Protein AF-A0A0F8XW43-F1 (afdb_monomer_lite)

pLDDT: mean 79.98, std 17.96, range [30.12, 96.31]

Secondary structure (DSSP, 8-state):
---------------------SSHHHHHHHHHHHHHHHHHHHHHHHHHHHHHHHHHHHHHHHHHHHHHHHHHHHHHHHHHHHHHHHHHHHHTT-HHHHHHHHHHHHHHHHTTT-HHHHHHHHHHHHHHHHHHS----HHHHHHHHHHHHHHHHHTT-HHHHHHHHHHHHHHHHHTT-HHHHHHHHHHHHHHHHHHHHHHHHHHTTTT-S----------------S--HHHHHHHHHHHHHHHHHHHHHHHHHHHHHHHHHHHHHHHHHHHHHHHHHHHHHHHHHHHHHHHHHHHHHHHHHHHHHHHHHHHHHHHHHHHHHHHHHHHHHHHHHHHHHHHHHHHHHHHHHHHHHHHHHHHHHHHHHHHHH-

Foldseek 3Di:
DDDDDDDDDDDDDDDDDDDDDDPVVVVVVVVVVVVVVVVVVVVVVVVVVVVVVVVVVVVVVVVVVVVVVVVVVVLVVVLVVLVVVLVVCVVVVVLVVSLVSLVVSLVSCVVVVVVVSNVVSVVVNVVSCVVVVDPPPLVVVLVVLVVVLVVCVVVVVLVVSLVSLVVSLVSCVVVVVVVSNVVSVVVNVVSVVVVVVVVVVVVVVVPPPDDDDDDDDDDDDDDDDDDPPVVVVVVVVVVVVVVVVVVVVVVVVVVVVVVVVVVVVVVVVVVVVVVVVVVVVVVVVVVVVVVVVVVVVVVVVVVVVVVVVVVVVVVVVVVVVVVVVVVVVVVVVVVVVVVVVVVVVVVVVVVVVVVVVVVVVVVVVVVVVD

Structure (mmCIF, N/CA/C/O backbone):
data_AF-A0A0F8XW43-F1
#
_entry.id   AF-A0A0F8XW43-F1
#
loop_
_atom_site.group_PDB
_atom_site.id
_atom_site.type_symbol
_atom_site.label_atom_id
_atom_site.label_alt_id
_atom_site.label_comp_id
_atom_site.label_asym_id
_atom_site.label_entity_id
_atom_site.label_seq_id
_atom_site.pdbx_PDB_ins_code
_atom_site.Cartn_x
_atom_site.Cartn_y
_atom_site.Cartn_z
_atom_site.occupancy
_atom_site.B_iso_or_equiv
_atom_site.auth_seq_id
_atom_site.auth_comp_id
_atom_site.auth_asym_id
_atom_site.auth_atom_id
_atom_site.pdbx_PDB_model_num
ATOM 1 N N . MET A 1 1 ? 20.203 -38.108 -135.135 1.00 39.94 1 MET A N 1
ATOM 2 C CA . MET A 1 1 ? 21.627 -38.332 -134.786 1.00 39.94 1 MET A CA 1
ATOM 3 C C . MET A 1 1 ? 21.724 -38.228 -133.265 1.00 39.94 1 MET A C 1
ATOM 5 O O . MET A 1 1 ? 21.500 -37.150 -132.758 1.00 39.94 1 MET A O 1
ATOM 9 N N . GLY A 1 2 ? 21.843 -39.262 -132.435 1.00 43.19 2 GLY A N 1
ATOM 10 C CA . GLY A 1 2 ? 22.589 -40.510 -132.552 1.00 43.19 2 GLY A CA 1
ATOM 11 C C . GLY A 1 2 ? 23.886 -40.384 -131.744 1.00 43.19 2 GLY A C 1
ATOM 12 O O . GLY A 1 2 ? 24.857 -39.895 -132.310 1.00 43.19 2 GLY A O 1
ATOM 13 N N . LYS A 1 3 ? 23.866 -40.786 -130.455 1.00 40.97 3 LYS A N 1
ATOM 14 C CA . LYS A 1 3 ? 24.976 -41.219 -129.555 1.00 40.97 3 LYS A CA 1
ATOM 15 C C . LYS A 1 3 ? 24.592 -40.926 -128.088 1.00 40.97 3 LYS A C 1
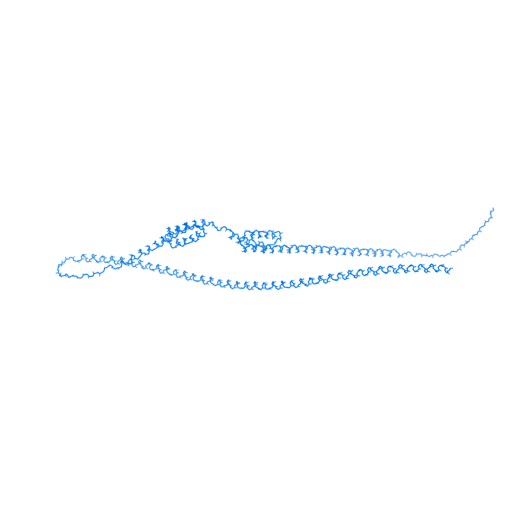ATOM 17 O O . LYS A 1 3 ? 24.081 -39.854 -127.823 1.00 40.97 3 LYS A O 1
ATOM 22 N N . LYS A 1 4 ? 24.855 -41.746 -127.069 1.00 42.00 4 LYS A N 1
ATOM 23 C CA . LYS A 1 4 ? 25.281 -43.148 -126.931 1.00 42.00 4 LYS A CA 1
ATOM 24 C C . LYS A 1 4 ? 25.057 -43.504 -125.450 1.00 42.00 4 LYS A C 1
ATOM 26 O O . LYS A 1 4 ? 25.437 -42.731 -124.576 1.00 42.00 4 LYS A O 1
ATOM 31 N N . GLU A 1 5 ? 24.477 -44.673 -125.195 1.00 45.56 5 GLU A N 1
ATOM 32 C CA . GLU A 1 5 ? 24.388 -45.325 -123.883 1.00 45.56 5 GLU A CA 1
ATOM 33 C C . GLU A 1 5 ? 25.768 -45.515 -123.228 1.00 45.56 5 GLU A C 1
ATOM 35 O O . GLU A 1 5 ? 26.722 -45.899 -123.908 1.00 45.56 5 GLU A O 1
ATOM 40 N N . LYS A 1 6 ? 25.829 -45.432 -121.891 1.00 45.16 6 LYS A N 1
ATOM 41 C CA . LYS A 1 6 ? 26.663 -46.335 -121.079 1.00 45.16 6 LYS A CA 1
ATOM 42 C C . LYS A 1 6 ? 25.926 -46.767 -119.809 1.00 45.16 6 LYS A C 1
ATOM 44 O O . LYS A 1 6 ? 25.834 -46.043 -118.826 1.00 45.16 6 LYS A O 1
ATOM 49 N N . LYS A 1 7 ? 25.444 -48.007 -119.878 1.00 44.25 7 LYS A N 1
ATOM 50 C CA . LYS A 1 7 ? 25.032 -48.882 -118.778 1.00 44.25 7 LYS A CA 1
ATOM 51 C C . LYS A 1 7 ? 26.197 -49.122 -117.805 1.00 44.25 7 LYS A C 1
ATOM 53 O O . LYS A 1 7 ? 27.314 -49.388 -118.247 1.00 44.25 7 LYS A O 1
ATOM 58 N N . LYS A 1 8 ? 25.912 -49.176 -116.500 1.00 48.34 8 LYS A N 1
ATOM 59 C CA . LYS A 1 8 ? 26.731 -49.908 -115.519 1.00 48.34 8 LYS A CA 1
ATOM 60 C C . LYS A 1 8 ? 25.806 -50.744 -114.630 1.00 48.34 8 LYS A C 1
ATOM 62 O O . LYS A 1 8 ? 24.933 -50.214 -113.955 1.00 48.34 8 LYS A O 1
ATOM 67 N N . LYS A 1 9 ? 25.963 -52.066 -114.736 1.00 42.19 9 LYS A N 1
ATOM 68 C CA . LYS A 1 9 ? 25.203 -53.109 -114.039 1.00 42.19 9 LYS A CA 1
ATOM 69 C C . LYS A 1 9 ? 25.757 -53.348 -112.626 1.00 42.19 9 LYS A C 1
ATOM 71 O O . LYS A 1 9 ? 26.969 -53.403 -112.456 1.00 42.19 9 LYS A O 1
ATOM 76 N N . PHE A 1 10 ? 24.814 -53.539 -111.700 1.00 42.97 10 PHE A N 1
ATOM 77 C CA . PHE A 1 10 ? 24.737 -54.491 -110.580 1.00 42.97 10 PHE A CA 1
ATOM 78 C C . PHE A 1 10 ? 25.994 -54.893 -109.791 1.00 42.97 10 PHE A C 1
ATOM 80 O O . PHE A 1 10 ? 26.913 -55.504 -110.329 1.00 42.97 10 PHE A O 1
ATOM 87 N N . LYS A 1 11 ? 25.873 -54.787 -108.459 1.00 42.25 11 LYS A N 1
ATOM 88 C CA . LYS A 1 11 ? 26.211 -55.878 -107.531 1.00 42.25 11 LYS A CA 1
ATOM 89 C C . LYS A 1 11 ? 25.232 -55.892 -106.349 1.00 42.25 11 LYS A C 1
ATOM 91 O O . LYS A 1 11 ? 25.106 -54.918 -105.618 1.00 42.25 11 LYS A O 1
ATOM 96 N N . SER A 1 12 ? 24.521 -57.007 -106.247 1.00 47.03 12 SER A N 1
ATOM 97 C CA . SER A 1 12 ? 23.690 -57.472 -105.137 1.00 47.03 12 SER A CA 1
ATOM 98 C C . SER A 1 12 ? 24.529 -57.844 -103.916 1.00 47.03 12 SER A C 1
ATOM 100 O O . SER A 1 12 ? 25.619 -58.370 -104.121 1.00 47.03 12 SER A O 1
ATOM 102 N N . SER A 1 13 ? 23.966 -57.677 -102.710 1.00 41.41 13 SER A N 1
ATOM 103 C CA . SER A 1 13 ? 23.889 -58.675 -101.615 1.00 41.41 13 SER A CA 1
ATOM 104 C C . SER A 1 13 ? 23.892 -57.999 -100.237 1.00 41.41 13 SER A C 1
ATOM 106 O O . SER A 1 13 ? 24.919 -57.464 -99.825 1.00 41.41 13 SER A O 1
ATOM 108 N N . ASN A 1 14 ? 22.769 -58.045 -99.517 1.00 39.34 14 ASN A N 1
ATOM 109 C CA . ASN A 1 14 ? 22.667 -58.704 -98.206 1.00 39.34 14 ASN A CA 1
ATOM 110 C C . ASN A 1 14 ? 21.376 -58.298 -97.495 1.00 39.34 14 ASN A C 1
ATOM 112 O O . ASN A 1 14 ? 21.227 -57.175 -97.016 1.00 39.34 14 ASN A O 1
ATOM 116 N N . GLU A 1 15 ? 20.480 -59.271 -97.376 1.00 49.00 15 GLU A N 1
ATOM 117 C CA . GLU A 1 15 ? 19.448 -59.304 -96.354 1.00 49.00 15 GLU A CA 1
ATOM 118 C C . GLU A 1 15 ? 20.116 -59.259 -94.971 1.00 49.00 15 GLU A C 1
ATOM 120 O O . GLU A 1 15 ? 20.896 -60.141 -94.608 1.00 49.00 15 GLU A O 1
ATOM 125 N N . ARG A 1 16 ? 19.800 -58.237 -94.174 1.00 39.38 16 ARG A N 1
ATOM 126 C CA . ARG A 1 16 ? 19.915 -58.314 -92.716 1.00 39.38 16 ARG A CA 1
ATOM 127 C C . ARG A 1 16 ? 18.525 -58.162 -92.132 1.00 39.38 16 ARG A C 1
ATOM 129 O O . ARG A 1 16 ? 17.924 -57.094 -92.190 1.00 39.38 16 ARG A O 1
ATOM 136 N N . LYS A 1 17 ? 18.047 -59.273 -91.580 1.00 50.00 17 LYS A N 1
ATOM 137 C CA . LYS A 1 17 ? 16.919 -59.348 -90.660 1.00 50.00 17 LYS A CA 1
ATOM 138 C C . LYS A 1 17 ? 17.168 -58.363 -89.513 1.00 50.00 17 LYS A C 1
ATOM 140 O O . LYS A 1 17 ? 18.167 -58.498 -88.808 1.00 50.00 17 LYS A O 1
ATOM 145 N N . PHE A 1 18 ? 16.288 -57.381 -89.352 1.00 40.44 18 PHE A N 1
ATOM 146 C CA . PHE A 1 18 ? 16.203 -56.589 -88.129 1.00 40.44 18 PHE A CA 1
ATOM 147 C C . PHE A 1 18 ? 15.416 -57.403 -87.097 1.00 40.44 18 PHE A C 1
ATOM 149 O O . PHE A 1 18 ? 14.295 -57.809 -87.403 1.00 40.44 18 PHE A O 1
ATOM 156 N N . PRO A 1 19 ? 15.965 -57.672 -85.903 1.00 46.53 19 PRO A N 1
ATOM 157 C CA . PRO A 1 19 ? 15.141 -58.092 -84.790 1.00 46.53 19 PRO A CA 1
ATOM 158 C C . PRO A 1 19 ? 14.388 -56.860 -84.275 1.00 46.53 19 PRO A C 1
ATOM 160 O O . PRO A 1 19 ? 14.988 -55.916 -83.761 1.00 46.53 19 PRO A O 1
ATOM 163 N N . GLU A 1 20 ? 13.068 -56.872 -84.447 1.00 54.44 20 GLU A N 1
ATOM 164 C CA . GLU A 1 20 ? 12.157 -56.183 -83.537 1.00 54.44 20 GLU A CA 1
ATOM 165 C C . GLU A 1 20 ? 12.411 -56.661 -82.096 1.00 54.44 20 GLU A C 1
ATOM 167 O O . GLU A 1 20 ? 12.821 -57.802 -81.878 1.00 54.44 20 GLU A O 1
ATOM 172 N N . ASN A 1 21 ? 12.095 -55.780 -81.146 1.00 54.84 21 ASN A N 1
ATOM 173 C CA . ASN A 1 21 ? 12.070 -55.919 -79.685 1.00 54.84 21 ASN A CA 1
ATOM 174 C C . ASN A 1 21 ? 13.207 -55.285 -78.871 1.00 54.84 21 ASN A C 1
ATOM 176 O O . ASN A 1 21 ? 14.391 -55.558 -79.046 1.00 54.84 21 ASN A O 1
ATOM 180 N N . ASN A 1 22 ? 12.746 -54.519 -77.870 1.00 51.25 22 ASN A N 1
ATOM 181 C CA . ASN A 1 22 ? 13.420 -53.967 -76.683 1.00 51.25 22 ASN A CA 1
ATOM 182 C C . ASN A 1 22 ? 13.744 -52.461 -76.654 1.00 51.25 22 ASN A C 1
ATOM 184 O O . ASN A 1 22 ? 14.408 -52.018 -75.715 1.00 51.25 22 ASN A O 1
ATOM 188 N N . GLN A 1 23 ? 13.245 -51.640 -77.588 1.00 50.50 23 GLN A N 1
ATOM 189 C CA . GLN A 1 23 ? 13.326 -50.171 -77.445 1.00 50.50 23 GLN A CA 1
ATOM 190 C C . GLN A 1 23 ? 12.109 -49.526 -76.758 1.00 50.50 23 GLN A C 1
ATOM 192 O O . GLN A 1 23 ? 12.302 -48.532 -76.061 1.00 50.50 23 GLN A O 1
ATOM 197 N N . GLU A 1 24 ? 10.898 -50.084 -76.872 1.00 52.03 24 GLU A N 1
ATOM 198 C CA . GLU A 1 24 ? 9.703 -49.544 -76.189 1.00 52.03 24 GLU A CA 1
ATOM 199 C C . GLU A 1 24 ? 9.761 -49.748 -74.670 1.00 52.03 24 GLU A C 1
ATOM 201 O O . GLU A 1 24 ? 9.665 -48.779 -73.924 1.00 52.03 24 GLU A O 1
ATOM 206 N N . SER A 1 25 ? 10.110 -50.953 -74.203 1.00 57.66 25 SER A N 1
ATOM 207 C CA . SER A 1 25 ? 10.234 -51.246 -72.763 1.00 57.66 25 SER A CA 1
ATOM 208 C C . SER A 1 25 ? 11.254 -50.355 -72.035 1.00 57.66 25 SER A C 1
ATOM 210 O O . SER A 1 25 ? 11.032 -49.985 -70.884 1.00 57.66 25 SER A O 1
ATOM 212 N N . ARG A 1 26 ? 12.351 -49.954 -72.696 1.00 55.31 26 ARG A N 1
ATOM 213 C CA . ARG A 1 26 ? 13.338 -49.035 -72.101 1.00 55.31 26 ARG A CA 1
ATOM 214 C C . ARG A 1 26 ? 12.862 -47.586 -72.084 1.00 55.31 26 ARG A C 1
ATOM 216 O O . ARG A 1 26 ? 13.258 -46.846 -71.190 1.00 55.31 26 ARG A O 1
ATOM 223 N N . ARG A 1 27 ? 12.049 -47.164 -73.059 1.00 57.94 27 ARG A N 1
ATOM 224 C CA . ARG A 1 27 ? 11.470 -45.813 -73.064 1.00 57.94 27 ARG A CA 1
ATOM 225 C C . ARG A 1 27 ? 10.469 -45.662 -71.930 1.00 57.94 27 ARG A C 1
ATOM 227 O O . ARG A 1 27 ? 10.592 -44.704 -71.176 1.00 57.94 27 ARG A O 1
ATOM 234 N N . ASP A 1 28 ? 9.582 -46.632 -71.750 1.00 65.19 28 ASP A N 1
ATOM 235 C CA . ASP A 1 28 ? 8.583 -46.596 -70.678 1.00 65.19 28 ASP A CA 1
ATOM 236 C C . ASP A 1 28 ? 9.238 -46.637 -69.290 1.00 65.19 28 ASP A C 1
ATOM 238 O O . ASP A 1 28 ? 8.830 -45.917 -68.381 1.00 65.19 28 ASP A O 1
ATOM 242 N N . GLU A 1 29 ? 10.332 -47.388 -69.136 1.00 67.31 29 GLU A N 1
ATOM 243 C CA . GLU A 1 29 ? 11.101 -47.410 -67.889 1.00 67.31 29 GLU A CA 1
ATOM 244 C C . GLU A 1 29 ? 11.820 -46.075 -67.608 1.00 67.31 29 GLU A C 1
ATOM 246 O O . GLU A 1 29 ? 11.933 -45.658 -66.453 1.00 67.31 29 GLU A O 1
ATOM 251 N N . ILE A 1 30 ? 12.292 -45.376 -68.648 1.00 66.69 30 ILE A N 1
ATOM 252 C CA . ILE A 1 30 ? 12.898 -44.042 -68.520 1.00 66.69 30 ILE A CA 1
ATOM 253 C C . ILE A 1 30 ? 11.830 -42.994 -68.186 1.00 66.69 30 ILE A C 1
ATOM 255 O O . ILE A 1 30 ? 12.052 -42.192 -67.281 1.00 66.69 30 ILE A O 1
ATOM 259 N N . PHE A 1 31 ? 10.667 -43.019 -68.843 1.00 67.44 31 PHE A N 1
ATOM 260 C CA . PHE A 1 31 ? 9.562 -42.102 -68.541 1.00 67.44 31 PHE A CA 1
ATOM 261 C C . PHE A 1 31 ? 9.024 -42.307 -67.122 1.00 67.44 31 PHE A C 1
ATOM 263 O O . PHE A 1 31 ? 8.864 -41.333 -66.392 1.00 67.44 31 PHE A O 1
ATOM 270 N N . PHE A 1 32 ? 8.868 -43.555 -66.678 1.00 70.00 32 PHE A N 1
ATOM 271 C CA . PHE A 1 32 ? 8.446 -43.864 -65.311 1.00 70.00 32 PHE A CA 1
ATOM 272 C C . PHE A 1 32 ? 9.477 -43.422 -64.256 1.00 70.00 32 PHE A C 1
ATOM 274 O O . PHE A 1 32 ? 9.117 -42.973 -63.167 1.00 70.00 32 PHE A O 1
ATOM 281 N N . LYS A 1 33 ? 10.780 -43.511 -64.564 1.00 71.50 33 LYS A N 1
ATOM 282 C CA . LYS A 1 33 ? 11.846 -42.991 -63.688 1.00 71.50 33 LYS A CA 1
ATOM 283 C C . LYS A 1 33 ? 11.868 -41.460 -63.652 1.00 71.50 33 LYS A C 1
ATOM 285 O O . LYS A 1 33 ? 12.065 -40.903 -62.576 1.00 71.50 33 LYS A O 1
ATOM 290 N N . LEU A 1 34 ? 11.636 -40.788 -64.779 1.00 65.00 34 LEU A N 1
ATOM 291 C CA . LEU A 1 34 ? 11.552 -39.324 -64.846 1.00 65.00 34 LEU A CA 1
ATOM 292 C C . LEU A 1 34 ? 10.323 -38.786 -64.106 1.00 65.00 34 LEU A C 1
ATOM 294 O O . LEU A 1 34 ? 10.446 -37.835 -63.342 1.00 65.00 34 LEU A O 1
ATOM 298 N N . GLU A 1 35 ? 9.170 -39.439 -64.244 1.00 67.94 35 GLU A N 1
ATOM 299 C CA . GLU A 1 35 ? 7.952 -39.075 -63.513 1.00 67.94 35 GLU A CA 1
ATOM 300 C C . GLU A 1 35 ? 8.142 -39.228 -61.997 1.00 67.94 35 GLU A C 1
ATOM 302 O O . GLU A 1 35 ? 7.762 -38.347 -61.227 1.00 67.94 35 GLU A O 1
ATOM 307 N N . LYS A 1 36 ? 8.840 -40.284 -61.553 1.00 68.50 36 LYS A N 1
ATOM 308 C CA . LYS A 1 36 ? 9.230 -40.429 -60.144 1.00 68.50 36 LYS A CA 1
ATOM 309 C C . LYS A 1 36 ? 10.146 -39.304 -59.665 1.00 68.50 36 LYS A C 1
ATOM 311 O O . LYS A 1 36 ? 9.914 -38.778 -58.581 1.00 68.50 36 LYS A O 1
ATOM 316 N N . ILE A 1 37 ? 11.138 -38.899 -60.456 1.00 65.00 37 ILE A N 1
ATOM 317 C CA . ILE A 1 37 ? 12.033 -37.784 -60.102 1.00 65.00 37 ILE A CA 1
ATOM 318 C C . ILE A 1 37 ? 11.248 -36.468 -59.987 1.00 65.00 37 ILE A C 1
ATOM 320 O O . ILE A 1 37 ? 11.431 -35.736 -59.017 1.00 65.00 37 ILE A O 1
ATOM 324 N N . ASP A 1 38 ? 10.313 -36.209 -60.902 1.00 67.25 38 ASP A N 1
ATOM 325 C CA . ASP A 1 38 ? 9.443 -35.029 -60.850 1.00 67.25 38 ASP A CA 1
ATOM 326 C C . ASP A 1 38 ? 8.509 -35.043 -59.635 1.00 67.25 38 ASP A C 1
ATOM 328 O O . ASP A 1 38 ? 8.282 -34.002 -59.016 1.00 67.25 38 ASP A O 1
ATOM 332 N N . THR A 1 39 ? 7.964 -36.207 -59.267 1.00 68.38 39 THR A N 1
ATOM 333 C CA . THR A 1 39 ? 7.132 -36.323 -58.058 1.00 68.38 39 THR A CA 1
ATOM 334 C C . THR A 1 39 ? 7.943 -36.090 -56.787 1.00 68.38 39 THR A C 1
ATOM 336 O O . THR A 1 39 ? 7.509 -35.309 -55.949 1.00 68.38 39 THR A O 1
ATOM 339 N N . VAL A 1 40 ? 9.149 -36.659 -56.680 1.00 67.50 40 VAL A N 1
ATOM 340 C CA . VAL A 1 40 ? 10.049 -36.450 -55.532 1.00 67.50 40 VAL A CA 1
ATOM 341 C C . VAL A 1 40 ? 10.476 -34.984 -55.436 1.00 67.50 40 VAL A C 1
ATOM 343 O O . VAL A 1 40 ? 10.385 -34.393 -54.366 1.00 67.50 40 VAL A O 1
ATOM 346 N N . SER A 1 41 ? 10.835 -34.350 -56.556 1.00 72.00 41 SER A N 1
ATOM 347 C CA . SER A 1 41 ? 11.201 -32.929 -56.591 1.00 72.00 41 SER A CA 1
ATOM 348 C C . SER A 1 41 ? 10.037 -32.008 -56.197 1.00 72.00 41 SER A C 1
ATOM 350 O O . SER A 1 41 ? 10.227 -31.022 -55.478 1.00 72.00 41 SER A O 1
ATOM 352 N N . LYS A 1 42 ? 8.803 -32.341 -56.602 1.00 72.19 42 LYS A N 1
ATOM 353 C CA . LYS A 1 42 ? 7.592 -31.619 -56.177 1.00 72.19 42 LYS A CA 1
ATOM 354 C C . LYS A 1 42 ? 7.283 -31.831 -54.694 1.00 72.19 42 LYS A C 1
ATOM 356 O O . LYS A 1 42 ? 6.875 -30.878 -54.035 1.00 72.19 42 LYS A O 1
ATOM 361 N N . GLU A 1 43 ? 7.484 -33.033 -54.163 1.00 69.31 43 GLU A N 1
ATOM 362 C CA . GLU A 1 43 ? 7.305 -33.349 -52.738 1.00 69.31 43 GLU A CA 1
ATOM 363 C C . GLU A 1 43 ? 8.330 -32.591 -51.870 1.00 69.31 43 GLU A C 1
ATOM 365 O O . GLU A 1 43 ? 7.979 -31.951 -50.877 1.00 69.31 43 GLU A O 1
ATOM 370 N N . GLU A 1 44 ? 9.598 -32.568 -52.286 1.00 70.31 44 GLU A N 1
ATOM 371 C CA . GLU A 1 44 ? 10.673 -31.812 -51.628 1.00 70.31 44 GLU A CA 1
ATOM 372 C C . GLU A 1 44 ? 10.434 -30.295 -51.696 1.00 70.31 44 GLU A C 1
ATOM 374 O O . GLU A 1 44 ? 10.620 -29.578 -50.709 1.00 70.31 44 GLU A O 1
ATOM 379 N N . SER A 1 45 ? 9.925 -29.793 -52.823 1.00 68.88 45 SER A N 1
ATOM 380 C CA . SER A 1 45 ? 9.531 -28.384 -52.965 1.00 68.88 45 SER A CA 1
ATOM 381 C C . SER A 1 45 ? 8.349 -28.023 -52.055 1.00 68.88 45 SER A C 1
ATOM 383 O O . SER A 1 45 ? 8.350 -26.973 -51.416 1.00 68.88 45 SER A O 1
ATOM 385 N N . ARG A 1 46 ? 7.353 -28.908 -51.923 1.00 71.62 46 ARG A N 1
ATOM 386 C CA . ARG A 1 46 ? 6.206 -28.696 -51.020 1.00 71.62 46 ARG A CA 1
ATOM 387 C C . ARG A 1 46 ? 6.617 -28.718 -49.554 1.00 71.62 46 ARG A C 1
ATOM 389 O O . ARG A 1 46 ? 6.180 -27.868 -48.785 1.00 71.62 46 ARG A O 1
ATOM 396 N N . THR A 1 47 ? 7.477 -29.653 -49.162 1.00 72.00 47 THR A N 1
ATOM 397 C CA . THR A 1 47 ? 7.938 -29.766 -47.769 1.00 72.00 47 THR A CA 1
ATOM 398 C C . THR A 1 47 ? 8.846 -28.605 -47.363 1.00 72.00 47 THR A C 1
ATOM 400 O O . THR A 1 47 ? 8.772 -28.138 -46.224 1.00 72.00 47 THR A O 1
ATOM 403 N N . THR A 1 48 ? 9.676 -28.092 -48.275 1.00 71.00 48 THR A N 1
ATOM 404 C CA . THR A 1 48 ? 10.476 -26.879 -48.040 1.00 71.00 48 THR A CA 1
ATOM 405 C C . THR A 1 48 ? 9.606 -25.625 -47.968 1.00 71.00 48 THR A C 1
ATOM 407 O O . THR A 1 48 ? 9.784 -24.825 -47.048 1.00 71.00 48 THR A O 1
ATOM 410 N N . GLU A 1 49 ? 8.608 -25.481 -48.846 1.00 75.25 49 GLU A N 1
ATOM 411 C CA . GLU A 1 49 ? 7.633 -24.387 -48.776 1.00 75.25 49 GLU A CA 1
ATOM 412 C C . GLU A 1 49 ? 6.827 -24.423 -47.467 1.00 75.25 49 GLU A C 1
ATOM 414 O O . GLU A 1 49 ? 6.634 -23.390 -46.824 1.00 75.25 49 GLU A O 1
ATOM 419 N N . GLU A 1 50 ? 6.401 -25.603 -47.015 1.00 74.44 50 GLU A N 1
ATOM 420 C CA . GLU A 1 50 ? 5.650 -25.751 -45.768 1.00 74.44 50 GLU A CA 1
ATOM 421 C C . GLU A 1 50 ? 6.511 -25.438 -44.533 1.00 74.44 50 GLU A C 1
ATOM 423 O O . GLU A 1 50 ? 6.050 -24.744 -43.623 1.00 74.44 50 GLU A O 1
ATOM 428 N N . LYS A 1 51 ? 7.785 -25.856 -44.519 1.00 75.75 51 LYS A N 1
ATOM 429 C CA . LYS A 1 51 ? 8.752 -25.476 -43.471 1.00 75.75 51 LYS A CA 1
ATOM 430 C C . LYS A 1 51 ? 8.983 -23.964 -43.427 1.00 75.75 51 LYS A C 1
ATOM 432 O O . LYS A 1 51 ? 8.988 -23.387 -42.341 1.00 75.75 51 LYS A O 1
ATOM 437 N N . LEU A 1 52 ? 9.111 -23.309 -44.584 1.00 77.44 52 LEU A N 1
ATOM 438 C CA . LEU A 1 52 ? 9.241 -21.851 -44.665 1.00 77.44 52 LEU A CA 1
ATOM 439 C C . LEU A 1 52 ? 7.968 -21.138 -44.193 1.00 77.44 52 LEU A C 1
ATOM 441 O O . LEU A 1 52 ? 8.059 -20.168 -43.443 1.00 77.44 52 LEU A O 1
ATOM 445 N N . ARG A 1 53 ? 6.777 -21.632 -44.563 1.00 75.62 53 ARG A N 1
ATOM 446 C CA . ARG A 1 53 ? 5.497 -21.090 -44.075 1.00 75.62 53 ARG A CA 1
ATOM 447 C C . ARG A 1 53 ? 5.367 -21.221 -42.558 1.00 75.62 53 ARG A C 1
ATOM 449 O O . ARG A 1 53 ? 4.953 -20.255 -41.922 1.00 75.62 53 ARG A O 1
ATOM 456 N N . ARG A 1 54 ? 5.753 -22.361 -41.972 1.00 71.62 54 ARG A N 1
ATOM 457 C CA . ARG A 1 54 ? 5.758 -22.552 -40.509 1.00 71.62 54 ARG A CA 1
ATOM 458 C C . ARG A 1 54 ? 6.730 -21.597 -39.817 1.00 71.62 54 ARG A C 1
ATOM 460 O O . ARG A 1 54 ? 6.299 -20.874 -38.926 1.00 71.62 54 ARG A O 1
ATOM 467 N N . GLY A 1 55 ? 7.969 -21.480 -40.301 1.00 73.75 55 GLY A N 1
ATOM 468 C CA . GLY A 1 55 ? 8.938 -20.521 -39.753 1.00 73.75 55 GLY A CA 1
ATOM 469 C C . GLY A 1 55 ? 8.486 -19.056 -39.871 1.00 73.75 55 GLY A C 1
ATOM 470 O O . GLY A 1 55 ? 8.727 -18.248 -38.974 1.00 73.75 55 GLY A O 1
ATOM 471 N N . LEU A 1 56 ? 7.767 -18.696 -40.941 1.00 70.50 56 LEU A N 1
ATOM 472 C CA . LEU A 1 56 ? 7.211 -17.349 -41.117 1.00 70.50 56 LEU A CA 1
ATOM 473 C C . LEU A 1 56 ? 6.030 -17.065 -40.168 1.00 70.50 56 LEU A C 1
ATOM 475 O O . LEU A 1 56 ? 5.822 -15.926 -39.751 1.00 70.50 56 LEU A O 1
ATOM 479 N N . ILE A 1 57 ? 5.234 -18.087 -39.842 1.00 69.25 57 ILE A N 1
ATOM 480 C CA . ILE A 1 57 ? 4.158 -17.984 -38.850 1.00 69.25 57 ILE A CA 1
ATOM 481 C C . ILE A 1 57 ? 4.764 -17.849 -37.450 1.00 69.25 57 ILE A C 1
ATOM 483 O O . ILE A 1 57 ? 4.401 -16.907 -36.750 1.00 69.25 57 ILE A O 1
ATOM 487 N N . GLU A 1 58 ? 5.726 -18.708 -37.098 1.00 66.75 58 GLU A N 1
ATOM 488 C CA . GLU A 1 58 ? 6.425 -18.706 -35.804 1.00 66.75 58 GLU A CA 1
ATOM 489 C C . GLU A 1 58 ? 7.142 -17.376 -35.533 1.00 66.75 58 GLU A C 1
ATOM 491 O O . GLU A 1 58 ? 6.978 -16.779 -34.468 1.00 66.75 58 GLU A O 1
ATOM 496 N N . SER A 1 59 ? 7.866 -16.844 -36.520 1.00 61.62 59 SER A N 1
ATOM 497 C CA . SER A 1 59 ? 8.519 -15.530 -36.413 1.00 61.62 59 SER A CA 1
ATOM 498 C C . SER A 1 59 ? 7.519 -14.380 -36.243 1.00 61.62 59 SER A C 1
ATOM 500 O O . SER A 1 59 ? 7.738 -13.502 -35.409 1.00 61.62 59 SER A O 1
ATOM 502 N N . LYS A 1 60 ? 6.380 -14.400 -36.951 1.00 63.53 60 LYS A N 1
ATOM 503 C CA . LYS A 1 60 ? 5.307 -13.406 -36.760 1.00 63.53 60 LYS A CA 1
ATOM 504 C C . LYS A 1 60 ? 4.629 -13.510 -35.394 1.00 63.53 60 LYS A C 1
ATOM 506 O O . LYS A 1 60 ? 4.205 -12.481 -34.867 1.00 63.53 60 LYS A O 1
ATOM 511 N N . THR A 1 61 ? 4.481 -14.706 -34.827 1.00 60.31 61 THR A N 1
ATOM 512 C CA . THR A 1 61 ? 3.963 -14.877 -33.458 1.00 60.31 61 THR A CA 1
ATOM 513 C C . THR A 1 61 ? 4.952 -14.356 -32.423 1.00 60.31 61 THR A C 1
ATOM 515 O O . THR A 1 61 ? 4.553 -13.546 -31.592 1.00 60.31 61 THR A O 1
ATOM 518 N N . ILE A 1 62 ? 6.244 -14.669 -32.560 1.00 65.69 62 ILE A N 1
ATOM 519 C CA . ILE A 1 62 ? 7.300 -14.170 -31.664 1.00 65.69 62 ILE A CA 1
ATOM 520 C C . ILE A 1 62 ? 7.396 -12.636 -31.720 1.00 65.69 62 ILE A C 1
ATOM 522 O O . ILE A 1 62 ? 7.539 -11.976 -30.693 1.00 65.69 62 ILE A O 1
ATOM 526 N N . GLU A 1 63 ? 7.278 -12.023 -32.903 1.00 57.94 63 GLU A N 1
ATOM 527 C CA . GLU A 1 63 ? 7.244 -10.557 -33.021 1.00 57.94 63 GLU A CA 1
ATOM 528 C C . GLU A 1 63 ? 6.012 -9.922 -32.360 1.00 57.94 63 GLU A C 1
ATOM 530 O O . GLU A 1 63 ? 6.097 -8.807 -31.837 1.00 57.94 63 GLU A O 1
ATOM 535 N N . ARG A 1 64 ? 4.856 -10.597 -32.392 1.00 56.47 64 ARG A N 1
ATOM 536 C CA . ARG A 1 64 ? 3.637 -10.121 -31.722 1.00 56.47 64 ARG A CA 1
ATOM 537 C C . ARG A 1 64 ? 3.761 -10.230 -30.207 1.00 56.47 64 ARG A C 1
ATOM 539 O O . ARG A 1 64 ? 3.413 -9.263 -29.536 1.00 56.47 64 ARG A O 1
ATOM 546 N N . GLU A 1 65 ? 4.310 -11.332 -29.707 1.00 57.03 65 GLU A N 1
ATOM 547 C CA . GLU A 1 65 ? 4.570 -11.559 -28.280 1.00 57.03 65 GLU A CA 1
ATOM 548 C C . GLU A 1 65 ? 5.549 -10.521 -27.719 1.00 57.03 65 GLU A C 1
ATOM 550 O O . GLU A 1 65 ? 5.229 -9.829 -26.751 1.00 57.03 65 GLU A O 1
ATOM 555 N N . LYS A 1 66 ? 6.665 -10.273 -28.415 1.00 62.75 66 LYS A N 1
ATOM 556 C CA . LYS A 1 66 ? 7.618 -9.215 -28.040 1.00 62.75 66 LYS A CA 1
ATOM 557 C C . LYS A 1 66 ? 6.982 -7.823 -28.043 1.00 62.75 66 LYS A C 1
ATOM 559 O O . LYS A 1 66 ? 7.253 -7.009 -27.164 1.00 62.75 66 LYS A O 1
ATOM 564 N N . LYS A 1 67 ? 6.101 -7.521 -29.006 1.00 61.53 67 LYS A N 1
ATOM 565 C CA . LYS A 1 67 ? 5.368 -6.239 -29.034 1.00 61.53 67 LYS A CA 1
ATOM 566 C C . LYS A 1 67 ? 4.352 -6.107 -27.898 1.00 61.53 67 LYS A C 1
ATOM 568 O O . LYS A 1 67 ? 4.121 -4.985 -27.449 1.00 61.53 67 LYS A O 1
ATOM 573 N N . SER A 1 68 ? 3.729 -7.196 -27.447 1.00 64.75 68 SER A N 1
ATOM 574 C CA . SER A 1 68 ? 2.861 -7.168 -26.263 1.00 64.75 68 SER A CA 1
ATOM 575 C C . SER A 1 68 ? 3.654 -7.011 -24.968 1.00 64.75 68 SER A C 1
ATOM 577 O O . SER A 1 68 ? 3.243 -6.224 -24.122 1.00 64.75 68 SER A O 1
ATOM 579 N N . GLU A 1 69 ? 4.814 -7.657 -24.840 1.00 66.94 69 GLU A N 1
ATOM 580 C CA . GLU A 1 69 ? 5.685 -7.526 -23.663 1.00 66.94 69 GLU A CA 1
ATOM 581 C C . GLU A 1 69 ? 6.186 -6.089 -23.473 1.00 66.94 69 GLU A C 1
ATOM 583 O O . GLU A 1 69 ? 6.090 -5.539 -22.376 1.00 66.94 69 GLU A O 1
ATOM 588 N N . VAL A 1 70 ? 6.629 -5.434 -24.555 1.00 66.31 70 VAL A N 1
ATOM 589 C CA . VAL A 1 70 ? 7.070 -4.027 -24.512 1.00 66.31 70 VAL A CA 1
ATOM 590 C C . VAL A 1 70 ? 5.938 -3.102 -24.053 1.00 66.31 70 VAL A C 1
ATOM 592 O O . VAL A 1 70 ? 6.153 -2.228 -23.214 1.00 66.31 70 VAL A O 1
ATOM 595 N N . LYS A 1 71 ? 4.708 -3.323 -24.536 1.00 79.94 71 LYS A N 1
ATOM 596 C CA . LYS A 1 71 ? 3.541 -2.534 -24.112 1.00 79.94 71 LYS A CA 1
ATOM 597 C C . LYS A 1 71 ? 3.205 -2.747 -22.638 1.00 79.94 71 LYS A C 1
ATOM 599 O O . LYS A 1 71 ? 2.899 -1.778 -21.948 1.00 79.94 71 LYS A O 1
ATOM 604 N N . ILE A 1 72 ? 3.278 -3.985 -22.149 1.00 80.75 72 ILE A N 1
ATOM 605 C CA . ILE A 1 72 ? 3.017 -4.303 -20.738 1.00 80.75 72 ILE A CA 1
ATOM 606 C C . ILE A 1 72 ? 4.040 -3.602 -19.837 1.00 80.75 72 ILE A C 1
ATOM 608 O O . ILE A 1 72 ? 3.654 -2.980 -18.847 1.00 80.75 72 ILE A O 1
ATOM 612 N N . PHE A 1 73 ? 5.321 -3.623 -20.211 1.00 81.94 73 PHE A N 1
ATOM 613 C CA . PHE A 1 73 ? 6.379 -2.958 -19.451 1.00 81.94 73 PHE A CA 1
ATOM 614 C C . PHE A 1 73 ? 6.191 -1.432 -19.382 1.00 81.94 73 PHE A C 1
ATOM 616 O O . PHE A 1 73 ? 6.326 -0.829 -18.315 1.00 81.94 73 PHE A O 1
ATOM 623 N N . GLU A 1 74 ? 5.810 -0.791 -20.491 1.00 86.50 74 GLU A N 1
ATOM 624 C CA . GLU A 1 74 ? 5.494 0.644 -20.512 1.00 86.50 74 GLU A CA 1
ATOM 625 C C . GLU A 1 74 ? 4.296 0.993 -19.613 1.00 86.50 74 GLU A C 1
ATOM 627 O O . GLU A 1 74 ? 4.317 2.001 -18.898 1.00 86.50 74 GLU A O 1
ATOM 632 N N . ILE A 1 75 ? 3.261 0.147 -19.609 1.00 88.44 75 ILE A N 1
ATOM 633 C CA . ILE A 1 75 ? 2.083 0.310 -18.748 1.00 88.44 75 ILE A CA 1
ATOM 634 C C . ILE A 1 75 ? 2.469 0.176 -17.272 1.00 88.44 75 ILE A C 1
ATOM 636 O O . ILE A 1 75 ? 2.063 1.013 -16.464 1.00 88.44 75 ILE A O 1
ATOM 640 N N . GLN A 1 76 ? 3.289 -0.817 -16.923 1.00 88.56 76 GLN A N 1
ATOM 641 C CA . GLN A 1 76 ? 3.781 -1.012 -15.558 1.00 88.56 76 GLN A CA 1
ATOM 642 C C . GLN A 1 76 ? 4.594 0.192 -15.075 1.00 88.56 76 GLN A C 1
ATOM 644 O O . GLN A 1 76 ? 4.309 0.726 -14.004 1.00 88.56 76 GLN A O 1
ATOM 649 N N . GLN A 1 77 ? 5.525 0.707 -15.888 1.00 89.62 77 GLN A N 1
ATOM 650 C CA . GLN A 1 77 ? 6.267 1.924 -15.538 1.00 89.62 77 GLN A CA 1
ATOM 651 C C . GLN A 1 77 ? 5.353 3.132 -15.332 1.00 89.62 77 GLN A C 1
ATOM 653 O O . GLN A 1 77 ? 5.591 3.956 -14.446 1.00 89.62 77 GLN A O 1
ATOM 658 N N . LYS A 1 78 ? 4.315 3.272 -16.162 1.00 93.25 78 LYS A N 1
ATOM 659 C CA . LYS A 1 78 ? 3.356 4.370 -16.036 1.00 93.25 78 LYS A CA 1
ATOM 660 C C . LYS A 1 78 ? 2.572 4.276 -14.730 1.00 93.25 78 LYS A C 1
ATOM 662 O O . LYS A 1 78 ? 2.410 5.295 -14.062 1.00 93.25 78 LYS A O 1
ATOM 667 N N . ILE A 1 79 ? 2.112 3.080 -14.364 1.00 91.81 79 ILE A N 1
ATOM 668 C CA . ILE A 1 79 ? 1.427 2.853 -13.088 1.00 91.81 79 ILE A CA 1
ATOM 669 C C . ILE A 1 79 ? 2.361 3.170 -11.918 1.00 91.81 79 ILE A C 1
ATOM 671 O O . ILE A 1 79 ? 1.951 3.877 -11.004 1.00 91.81 79 ILE A O 1
ATOM 675 N N . GLU A 1 80 ? 3.621 2.745 -11.977 1.00 92.94 80 GLU A N 1
ATOM 676 C CA . GLU A 1 80 ? 4.591 2.986 -10.906 1.00 92.94 80 GLU A CA 1
ATOM 677 C C . GLU A 1 80 ? 4.860 4.483 -10.682 1.00 92.94 80 GLU A C 1
ATOM 679 O O . GLU A 1 80 ? 4.852 4.979 -9.555 1.00 92.94 80 GLU A O 1
ATOM 684 N N . ARG A 1 81 ? 5.007 5.259 -11.764 1.00 93.31 81 ARG A N 1
ATOM 685 C CA . ARG A 1 81 ? 5.135 6.724 -11.667 1.00 93.31 81 ARG A CA 1
ATOM 686 C C . ARG A 1 81 ? 3.910 7.360 -11.017 1.00 93.31 81 ARG A C 1
ATOM 688 O O . ARG A 1 81 ? 4.057 8.251 -10.185 1.00 93.31 81 ARG A O 1
ATOM 695 N N . LEU A 1 82 ? 2.712 6.902 -11.380 1.00 95.00 82 LEU A N 1
ATOM 696 C CA . LEU A 1 82 ? 1.474 7.389 -10.776 1.00 95.00 82 LEU A CA 1
ATOM 697 C C . LEU A 1 82 ? 1.369 6.988 -9.299 1.00 95.00 82 LEU A C 1
ATOM 699 O O . LEU A 1 82 ? 0.928 7.811 -8.504 1.00 95.00 82 LEU A O 1
ATOM 703 N N . LYS A 1 83 ? 1.821 5.787 -8.907 1.00 95.00 83 LYS A N 1
ATOM 704 C CA . LYS A 1 83 ? 1.885 5.364 -7.497 1.00 95.00 83 LYS A CA 1
ATOM 705 C C . LYS A 1 83 ? 2.775 6.300 -6.672 1.00 95.00 83 LYS A C 1
ATOM 707 O O . LYS A 1 83 ? 2.352 6.734 -5.604 1.00 95.00 83 LYS A O 1
ATOM 712 N N . ASN A 1 84 ? 3.936 6.687 -7.199 1.00 93.62 84 ASN A N 1
ATOM 713 C CA . ASN A 1 84 ? 4.834 7.633 -6.528 1.00 93.62 84 ASN A CA 1
ATOM 714 C C . ASN A 1 84 ? 4.221 9.036 -6.393 1.00 93.62 84 ASN A C 1
ATOM 716 O O . ASN A 1 84 ? 4.281 9.631 -5.322 1.00 93.62 84 ASN A O 1
ATOM 720 N N . ILE A 1 85 ? 3.575 9.550 -7.449 1.00 94.19 85 ILE A N 1
ATOM 721 C CA . ILE A 1 85 ? 2.877 10.849 -7.398 1.00 94.19 85 ILE A CA 1
ATOM 722 C C . ILE A 1 85 ? 1.725 10.804 -6.387 1.00 94.19 85 ILE A C 1
ATOM 724 O O . ILE A 1 85 ? 1.571 11.716 -5.580 1.00 94.19 85 ILE A O 1
ATOM 728 N N . LYS A 1 86 ? 0.927 9.730 -6.411 1.00 96.31 86 LYS A N 1
ATOM 729 C CA . LYS A 1 86 ? -0.172 9.495 -5.469 1.00 96.31 86 LYS A CA 1
ATOM 730 C C . LYS A 1 86 ? 0.315 9.538 -4.024 1.00 96.31 86 LYS A C 1
ATOM 732 O O . LYS A 1 86 ? -0.354 10.149 -3.193 1.00 96.31 86 LYS A O 1
ATOM 737 N N . LEU A 1 87 ? 1.439 8.874 -3.740 1.00 92.94 87 LEU A N 1
ATOM 738 C CA . LEU A 1 87 ? 2.026 8.810 -2.406 1.00 92.94 87 LEU A CA 1
ATOM 739 C C . LEU A 1 87 ? 2.518 10.186 -1.949 1.00 92.94 87 LEU A C 1
ATOM 741 O O . LEU A 1 87 ? 2.134 10.609 -0.866 1.00 92.94 87 LEU A O 1
ATOM 745 N N . GLY A 1 88 ? 3.244 10.920 -2.799 1.00 90.50 88 GLY A N 1
ATOM 746 C CA . GLY A 1 88 ? 3.677 12.286 -2.480 1.00 90.50 88 GLY A CA 1
ATOM 747 C C . GLY A 1 88 ? 2.499 13.212 -2.162 1.00 90.50 88 GLY A C 1
ATOM 748 O O . GLY A 1 88 ? 2.467 13.834 -1.110 1.00 90.50 88 GLY A O 1
ATOM 749 N N . LEU A 1 89 ? 1.453 13.203 -2.999 1.00 91.75 89 LEU A N 1
ATOM 750 C CA . LEU A 1 89 ? 0.234 13.987 -2.745 1.00 91.75 89 LEU A CA 1
ATOM 751 C C . LEU A 1 89 ? -0.479 13.584 -1.447 1.00 91.75 89 LEU A C 1
ATOM 753 O O . LEU A 1 89 ? -1.097 14.418 -0.791 1.00 91.75 89 LEU A O 1
ATOM 757 N N . TYR A 1 90 ? -0.426 12.302 -1.086 1.00 91.00 90 TYR A N 1
ATOM 758 C CA . TYR A 1 90 ? -1.015 11.809 0.154 1.00 91.00 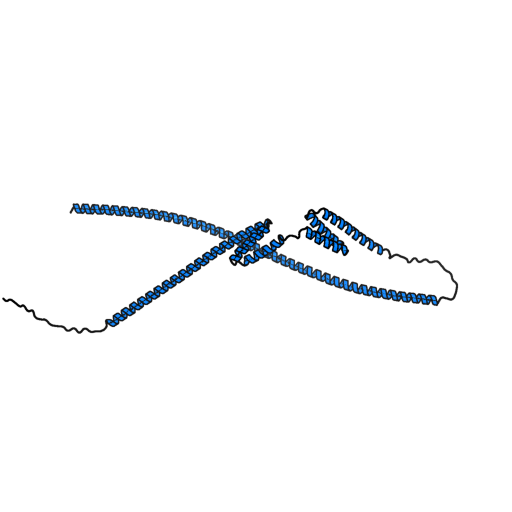90 TYR A CA 1
ATOM 759 C C . TYR A 1 90 ? -0.240 12.287 1.386 1.00 91.00 90 TYR A C 1
ATOM 761 O O . TYR A 1 90 ? -0.855 12.682 2.374 1.00 91.00 90 TYR A O 1
ATOM 769 N N . GLU A 1 91 ? 1.092 12.249 1.322 1.00 89.81 91 GLU A N 1
ATOM 770 C CA . GLU A 1 91 ? 1.989 12.744 2.372 1.00 89.81 91 GLU A CA 1
ATOM 771 C C . GLU A 1 91 ? 1.863 14.263 2.550 1.00 89.81 91 GLU A C 1
ATOM 773 O O . GLU A 1 91 ? 1.839 14.745 3.681 1.00 89.81 91 GLU A O 1
ATOM 778 N N . ASP A 1 92 ? 1.656 14.994 1.452 1.00 88.56 92 ASP A N 1
ATOM 779 C CA . ASP A 1 92 ? 1.402 16.440 1.443 1.00 88.56 92 ASP A CA 1
ATOM 780 C C . ASP A 1 92 ? -0.004 16.819 1.963 1.00 88.56 92 ASP A C 1
ATOM 782 O O . ASP A 1 92 ? -0.332 18.000 2.091 1.00 88.56 92 ASP A O 1
ATOM 786 N N . GLY A 1 93 ? -0.862 15.835 2.263 1.00 85.19 93 GLY A N 1
ATOM 787 C CA . GLY A 1 93 ? -2.230 16.048 2.743 1.00 85.19 93 GLY A CA 1
ATOM 788 C C . GLY A 1 93 ? -3.235 16.454 1.658 1.00 85.19 93 GLY A C 1
ATOM 789 O O . GLY A 1 93 ? -4.397 16.726 1.971 1.00 85.19 93 GLY A O 1
ATOM 790 N N . ASP A 1 94 ? -2.836 16.453 0.383 1.00 89.69 94 ASP A N 1
ATOM 791 C CA . ASP A 1 94 ? -3.708 16.706 -0.768 1.00 89.69 94 ASP A CA 1
ATOM 792 C C . ASP A 1 94 ? -4.450 15.418 -1.169 1.00 89.69 94 ASP A C 1
ATOM 794 O O . ASP A 1 94 ? -4.234 14.789 -2.213 1.00 89.69 94 ASP A O 1
ATOM 798 N N . TYR A 1 95 ? -5.326 14.980 -0.265 1.00 88.44 95 TYR A N 1
ATOM 799 C CA . TYR A 1 95 ? -6.039 13.711 -0.374 1.00 88.44 95 TYR A CA 1
ATOM 800 C C . TYR A 1 95 ? -6.970 13.645 -1.592 1.00 88.44 95 TYR A C 1
ATOM 802 O O . TYR A 1 95 ? -7.184 12.562 -2.141 1.00 88.44 95 TYR A O 1
ATOM 810 N N . GLU A 1 96 ? -7.513 14.785 -2.026 1.00 87.62 96 GLU A N 1
ATOM 811 C CA . GLU A 1 96 ? -8.420 14.866 -3.171 1.00 87.62 96 GLU A CA 1
ATOM 812 C C . GLU A 1 96 ? -7.670 14.576 -4.475 1.00 87.62 96 GLU A C 1
ATOM 814 O O . GLU A 1 96 ? -8.043 13.648 -5.201 1.00 87.62 96 GLU A O 1
ATOM 819 N N . LYS A 1 97 ? -6.534 15.250 -4.714 1.00 91.12 97 LYS A N 1
ATOM 820 C CA . LYS A 1 97 ? -5.684 14.952 -5.877 1.00 91.12 97 LYS A CA 1
ATOM 821 C C . LYS A 1 97 ? -5.068 13.561 -5.795 1.00 91.12 97 LYS A C 1
ATOM 823 O O . LYS A 1 97 ? -4.988 12.865 -6.806 1.00 91.12 97 LYS A O 1
ATOM 828 N N . SER A 1 98 ? -4.679 13.104 -4.604 1.00 91.94 98 SER A N 1
ATOM 829 C CA . SER A 1 98 ? -4.191 11.732 -4.415 1.00 91.94 98 SER A CA 1
ATOM 830 C C . SER A 1 98 ? -5.245 10.689 -4.835 1.00 91.94 98 SER A C 1
ATOM 832 O O . SER A 1 98 ? -4.938 9.730 -5.550 1.00 91.94 98 SER A O 1
ATOM 834 N N . MET A 1 99 ? -6.521 10.904 -4.491 1.00 91.88 99 MET A N 1
ATOM 835 C CA . MET A 1 99 ? -7.627 10.051 -4.943 1.00 91.88 99 MET A CA 1
ATOM 836 C C . MET A 1 99 ? -7.880 10.127 -6.453 1.00 91.88 99 MET A C 1
ATOM 838 O O . MET A 1 99 ? -8.224 9.108 -7.057 1.00 91.88 99 MET A O 1
ATOM 842 N N . GLU A 1 100 ? -7.722 11.291 -7.084 1.00 93.06 100 GLU A N 1
ATOM 843 C CA . GLU A 1 100 ? -7.811 11.407 -8.546 1.00 93.06 100 GLU A CA 1
ATOM 844 C C . GLU A 1 100 ? -6.740 10.567 -9.247 1.00 93.06 100 GLU A C 1
ATOM 846 O O . GLU A 1 100 ? -7.055 9.814 -10.173 1.00 93.06 100 GLU A O 1
ATOM 851 N N . ILE A 1 101 ? -5.496 10.613 -8.762 1.00 94.25 101 ILE A N 1
ATOM 852 C CA . ILE A 1 101 ? -4.411 9.785 -9.298 1.00 94.25 101 ILE A CA 1
ATOM 853 C C . ILE A 1 101 ? -4.707 8.292 -9.095 1.00 94.25 101 ILE A C 1
ATOM 855 O O . ILE A 1 101 ? -4.523 7.505 -10.026 1.00 94.25 101 ILE A O 1
ATOM 859 N N . ALA A 1 102 ? -5.248 7.888 -7.941 1.00 93.44 102 ALA A N 1
ATOM 860 C CA . ALA A 1 102 ? -5.678 6.504 -7.710 1.00 93.44 102 ALA A CA 1
ATOM 861 C C . ALA A 1 102 ? -6.749 6.045 -8.724 1.00 93.44 102 ALA A C 1
ATOM 863 O O . ALA A 1 102 ? -6.656 4.949 -9.281 1.00 93.44 102 ALA A O 1
ATOM 864 N N . LYS A 1 103 ? -7.730 6.900 -9.052 1.00 94.94 103 LYS A N 1
ATOM 865 C CA . LYS A 1 103 ? -8.736 6.620 -10.100 1.00 94.94 103 LYS A CA 1
ATOM 866 C C . LYS A 1 103 ? -8.107 6.492 -11.492 1.00 94.94 103 LYS A C 1
ATOM 868 O O . LYS A 1 103 ? -8.526 5.641 -12.283 1.00 94.94 103 LYS A O 1
ATOM 873 N N . MET A 1 104 ? -7.090 7.300 -11.801 1.00 94.25 104 MET A N 1
ATOM 874 C CA . MET A 1 104 ? -6.338 7.175 -13.055 1.00 94.25 104 MET A CA 1
ATOM 875 C C . MET A 1 104 ? -5.600 5.835 -13.143 1.00 94.25 104 MET A C 1
ATOM 877 O O . MET A 1 104 ? -5.634 5.195 -14.195 1.00 94.25 104 MET A O 1
ATOM 881 N N . ILE A 1 105 ? -4.979 5.383 -12.047 1.00 93.19 105 ILE A N 1
ATOM 882 C CA . ILE A 1 105 ? -4.321 4.070 -11.977 1.00 93.19 105 ILE A CA 1
ATOM 883 C C . ILE A 1 105 ? -5.336 2.949 -12.218 1.00 93.19 105 ILE A C 1
ATOM 885 O O . ILE A 1 105 ? -5.078 2.081 -13.049 1.00 93.19 105 ILE A O 1
ATOM 889 N N . ILE A 1 106 ? -6.507 3.003 -11.572 1.00 91.19 106 ILE A N 1
ATOM 890 C CA . ILE A 1 106 ? -7.595 2.033 -11.788 1.00 91.19 106 ILE A CA 1
ATOM 891 C C . ILE A 1 106 ? -8.003 1.993 -13.262 1.00 91.19 106 ILE A C 1
ATOM 893 O O . ILE A 1 106 ? -8.049 0.918 -13.848 1.00 91.19 106 ILE A O 1
ATOM 897 N N . THR A 1 107 ? -8.208 3.153 -13.890 1.00 92.88 107 THR A N 1
ATOM 898 C CA . THR A 1 107 ? -8.600 3.233 -15.309 1.00 92.88 107 THR A CA 1
ATOM 899 C C . THR A 1 107 ? -7.561 2.583 -16.231 1.00 92.88 107 THR A C 1
ATOM 901 O O . THR A 1 107 ? -7.905 1.964 -17.238 1.00 92.88 107 THR A O 1
ATOM 904 N N . ILE A 1 108 ? -6.271 2.739 -15.918 1.00 91.00 108 ILE A N 1
ATOM 905 C CA . ILE A 1 108 ? -5.185 2.110 -16.680 1.00 91.00 108 ILE A CA 1
ATOM 906 C C . ILE A 1 108 ? -5.151 0.601 -16.415 1.00 91.00 108 ILE A C 1
ATOM 908 O O . ILE A 1 108 ? -4.986 -0.163 -17.362 1.00 91.00 108 ILE A O 1
ATOM 912 N N . ALA A 1 109 ? -5.323 0.170 -15.166 1.00 89.06 109 ALA A N 1
ATOM 913 C CA . ALA A 1 109 ? -5.336 -1.240 -14.790 1.00 89.06 109 ALA A CA 1
ATOM 914 C C . ALA A 1 109 ? -6.523 -1.996 -15.412 1.00 89.06 109 ALA A C 1
ATOM 916 O O . ALA A 1 109 ? -6.324 -3.080 -15.948 1.00 89.06 109 ALA A O 1
ATOM 917 N N . GLU A 1 110 ? -7.723 -1.404 -15.423 1.00 89.06 110 GLU A N 1
ATOM 918 C CA . GLU A 1 110 ? -8.934 -1.967 -16.042 1.00 89.06 110 GLU A CA 1
ATOM 919 C C . GLU A 1 110 ? -8.781 -2.146 -17.552 1.00 89.06 110 GLU A C 1
ATOM 921 O O . GLU A 1 110 ? -9.140 -3.183 -18.091 1.00 89.06 110 GLU A O 1
ATOM 926 N N . LYS A 1 111 ? -8.191 -1.166 -18.248 1.00 90.62 111 LYS A N 1
ATOM 927 C CA . LYS A 1 111 ? -7.957 -1.259 -19.700 1.00 90.62 111 LYS A CA 1
ATOM 928 C C . LYS A 1 111 ? -6.975 -2.361 -20.103 1.00 90.62 111 LYS A C 1
ATOM 930 O O . LYS A 1 111 ? -6.879 -2.655 -21.291 1.00 90.62 111 LYS A O 1
ATOM 935 N N . ASN A 1 112 ? -6.214 -2.896 -19.151 1.00 87.44 112 ASN A N 1
ATOM 936 C CA . ASN A 1 112 ? -5.145 -3.861 -19.392 1.00 87.44 112 ASN A CA 1
ATOM 937 C C . ASN A 1 112 ? -5.282 -5.123 -18.519 1.00 87.44 112 ASN A C 1
ATOM 939 O O . ASN A 1 112 ? -4.305 -5.850 -18.361 1.00 87.44 112 ASN A O 1
ATOM 943 N N . ASP A 1 113 ? -6.464 -5.363 -17.936 1.00 84.81 113 ASP A N 1
ATOM 944 C CA . ASP A 1 113 ? -6.806 -6.544 -17.128 1.00 84.81 113 ASP A CA 1
ATOM 945 C C . ASP A 1 113 ? -5.861 -6.835 -15.936 1.00 84.81 113 ASP A C 1
ATOM 947 O O . ASP A 1 113 ? -5.641 -7.982 -15.539 1.00 84.81 113 ASP A O 1
ATOM 951 N N . ILE A 1 114 ? -5.313 -5.789 -15.301 1.00 84.00 114 ILE A N 1
ATOM 952 C CA . ILE A 1 114 ? -4.370 -5.914 -14.173 1.00 84.00 114 ILE A CA 1
ATOM 953 C C . ILE A 1 114 ? -5.121 -5.909 -12.827 1.00 84.00 114 ILE A C 1
ATOM 955 O O . ILE A 1 114 ? -5.107 -4.935 -12.070 1.00 84.00 114 ILE A O 1
ATOM 959 N N . ASN A 1 115 ? -5.784 -7.023 -12.512 1.00 79.38 115 ASN A N 1
ATOM 960 C CA . ASN A 1 115 ? -6.710 -7.139 -11.372 1.00 79.38 115 ASN A CA 1
ATOM 961 C C . ASN A 1 115 ? -6.093 -6.906 -9.979 1.00 79.38 115 ASN A C 1
ATOM 963 O O . ASN A 1 115 ? -6.789 -6.462 -9.066 1.00 79.38 115 ASN A O 1
ATOM 967 N N . ILE A 1 116 ? -4.800 -7.187 -9.797 1.00 78.88 116 ILE A N 1
ATOM 968 C CA . ILE A 1 116 ? -4.121 -7.028 -8.498 1.00 78.88 116 ILE A CA 1
ATOM 969 C C . ILE A 1 116 ? -4.116 -5.549 -8.075 1.00 78.88 116 ILE A C 1
ATOM 971 O O . ILE A 1 116 ? -4.532 -5.207 -6.968 1.00 78.88 116 ILE A O 1
ATOM 975 N N . ILE A 1 117 ? -3.759 -4.659 -9.003 1.00 81.69 117 ILE A N 1
ATOM 976 C CA . ILE A 1 117 ? -3.646 -3.209 -8.773 1.00 81.69 117 ILE A CA 1
ATOM 977 C C . ILE A 1 117 ? -5.024 -2.582 -8.522 1.00 81.69 117 ILE A C 1
ATOM 979 O O . ILE A 1 117 ? -5.186 -1.690 -7.693 1.00 81.69 117 ILE A O 1
ATOM 983 N N . LEU A 1 118 ? -6.044 -3.100 -9.201 1.00 82.31 118 LEU A N 1
ATOM 984 C CA . LEU A 1 118 ? -7.440 -2.692 -9.058 1.00 82.31 118 LEU A CA 1
ATOM 985 C C . LEU A 1 118 ? -7.942 -2.780 -7.610 1.00 82.31 118 LEU A C 1
ATOM 987 O O . LEU A 1 118 ? -8.594 -1.856 -7.119 1.00 82.31 118 LEU A O 1
ATOM 991 N N . ASN A 1 119 ? -7.636 -3.880 -6.921 1.00 84.06 119 ASN A N 1
ATOM 992 C CA . ASN A 1 119 ? -8.085 -4.097 -5.547 1.00 84.06 119 ASN A CA 1
ATOM 993 C C . ASN A 1 119 ? -7.335 -3.213 -4.543 1.00 84.06 119 ASN A C 1
ATOM 995 O O . ASN A 1 119 ? -7.954 -2.689 -3.614 1.00 84.06 119 ASN A O 1
ATOM 999 N N . GLU A 1 120 ? -6.029 -3.020 -4.737 1.00 88.88 120 GLU A N 1
ATOM 1000 C CA . GLU A 1 120 ? -5.205 -2.131 -3.909 1.00 88.88 120 GLU A CA 1
ATOM 1001 C C . GLU A 1 120 ? -5.715 -0.687 -3.963 1.00 88.88 120 GLU A C 1
ATOM 1003 O O . GLU A 1 120 ? -5.978 -0.072 -2.928 1.00 88.88 120 GLU A O 1
ATOM 1008 N N . GLU A 1 121 ? -5.928 -0.159 -5.169 1.00 90.50 121 GLU A N 1
ATOM 1009 C CA . GLU A 1 121 ? -6.330 1.237 -5.344 1.00 90.50 121 GLU A CA 1
ATOM 1010 C C . GLU A 1 121 ? -7.776 1.492 -4.895 1.00 90.50 121 GLU A C 1
ATOM 1012 O O . GLU A 1 121 ? -8.073 2.543 -4.327 1.00 90.50 121 GLU A O 1
ATOM 1017 N N . LYS A 1 122 ? -8.681 0.515 -5.045 1.00 90.19 122 LYS A N 1
ATOM 1018 C CA . LYS A 1 122 ? -10.042 0.607 -4.482 1.00 90.19 122 LYS A CA 1
ATOM 1019 C C . LYS A 1 122 ? -10.025 0.669 -2.953 1.00 90.19 122 LYS A C 1
ATOM 1021 O O . LYS A 1 122 ? -10.755 1.468 -2.363 1.00 90.19 122 LYS A O 1
ATOM 1026 N N . LYS A 1 123 ? -9.180 -0.137 -2.296 1.00 89.62 123 LYS A N 1
ATOM 1027 C CA . LYS A 1 123 ? -8.988 -0.070 -0.837 1.00 89.62 123 LYS A CA 1
ATOM 1028 C C . LYS A 1 123 ? -8.412 1.280 -0.415 1.00 89.62 123 LYS A C 1
ATOM 1030 O O . LYS A 1 123 ? -8.912 1.865 0.545 1.00 89.62 123 LYS A O 1
ATOM 1035 N N . PHE A 1 124 ? -7.422 1.784 -1.152 1.00 91.56 124 PHE A N 1
ATOM 1036 C CA . PHE A 1 124 ? -6.833 3.098 -0.913 1.00 91.56 124 PHE A CA 1
ATOM 1037 C C . PHE A 1 124 ? -7.881 4.211 -0.996 1.00 91.56 124 PHE A C 1
ATOM 1039 O O . PHE A 1 124 ? -8.022 4.975 -0.047 1.00 91.56 124 PHE A O 1
ATOM 1046 N N . ILE A 1 125 ? -8.676 4.263 -2.072 1.00 88.44 125 ILE A N 1
ATOM 1047 C CA . ILE A 1 125 ? -9.745 5.260 -2.227 1.00 88.44 125 ILE A CA 1
ATOM 1048 C C . ILE A 1 125 ? -10.719 5.197 -1.050 1.00 88.44 125 ILE A C 1
ATOM 1050 O O . ILE A 1 125 ? -11.010 6.229 -0.460 1.00 88.44 125 ILE A O 1
ATOM 1054 N N . ASN A 1 126 ? -11.172 4.010 -0.643 1.00 85.44 126 ASN A N 1
ATOM 1055 C CA . ASN A 1 126 ? -12.094 3.878 0.489 1.00 85.44 126 ASN A CA 1
ATOM 1056 C C . ASN A 1 126 ? -11.484 4.359 1.816 1.00 85.44 126 ASN A C 1
ATOM 1058 O O . ASN A 1 126 ? -12.170 4.990 2.620 1.00 85.44 126 ASN A O 1
ATOM 1062 N N . ALA A 1 127 ? -10.206 4.065 2.066 1.00 85.50 127 ALA A N 1
ATOM 1063 C CA . ALA A 1 127 ? -9.506 4.509 3.269 1.00 85.50 127 ALA A CA 1
ATOM 1064 C C . ALA A 1 127 ? -9.294 6.032 3.274 1.00 85.50 127 ALA A C 1
ATOM 1066 O O . ALA A 1 127 ? -9.560 6.692 4.278 1.00 85.50 127 ALA A O 1
ATOM 1067 N N . THR A 1 128 ? -8.873 6.599 2.145 1.00 84.12 128 THR A N 1
ATOM 1068 C CA . THR A 1 128 ? -8.654 8.040 1.978 1.00 84.12 128 THR A CA 1
ATOM 1069 C C . THR A 1 128 ? -9.973 8.805 1.998 1.00 84.12 128 THR A C 1
ATOM 1071 O O . THR A 1 128 ? -10.074 9.841 2.644 1.00 84.12 128 THR A O 1
ATOM 1074 N N . GLN A 1 129 ? -11.041 8.253 1.427 1.00 81.88 129 GLN A N 1
ATOM 1075 C CA . GLN A 1 129 ? -12.368 8.853 1.471 1.00 81.88 129 GLN A CA 1
ATOM 1076 C C . GLN A 1 129 ? -12.951 8.882 2.887 1.00 81.88 129 GLN A C 1
ATOM 1078 O O . GLN A 1 129 ? -13.697 9.797 3.193 1.00 81.88 129 GLN A O 1
ATOM 1083 N N . LYS A 1 130 ? -12.570 7.973 3.796 1.00 78.88 130 LYS A N 1
ATOM 1084 C CA . LYS A 1 130 ? -12.894 8.114 5.231 1.00 78.88 130 LYS A CA 1
ATOM 1085 C C . LYS A 1 130 ? -12.149 9.275 5.900 1.00 78.88 130 LYS A C 1
ATOM 1087 O O . LYS A 1 130 ? -12.658 9.818 6.874 1.00 78.88 130 LYS A O 1
ATOM 1092 N N . LYS A 1 131 ? -10.969 9.651 5.389 1.00 74.25 131 LYS A N 1
ATOM 1093 C CA . LYS A 1 131 ? -10.191 10.814 5.854 1.00 74.25 131 LYS A CA 1
ATOM 1094 C C . LYS A 1 131 ? -10.717 12.137 5.284 1.00 74.25 131 LYS A C 1
ATOM 1096 O O . LYS A 1 131 ? -10.671 13.140 5.985 1.00 74.25 131 LYS A O 1
ATOM 1101 N N . ILE A 1 132 ? -11.221 12.123 4.045 1.00 67.69 132 ILE A N 1
ATOM 1102 C CA . ILE A 1 132 ? -11.850 13.280 3.376 1.00 67.69 132 ILE A CA 1
ATOM 1103 C C . ILE A 1 132 ? -13.325 13.431 3.766 1.00 67.69 132 ILE A C 1
ATOM 1105 O O . ILE A 1 132 ? -13.852 14.541 3.741 1.00 67.69 132 ILE A O 1
ATOM 1109 N N . SER A 1 133 ? -14.003 12.329 4.117 1.00 48.25 133 SER A N 1
ATOM 1110 C CA . SER A 1 133 ? -15.396 12.346 4.563 1.00 48.25 133 SER A CA 1
ATOM 1111 C C . SER A 1 133 ? -15.515 13.403 5.646 1.00 48.25 133 SER A C 1
ATOM 1113 O O . SER A 1 133 ? -14.737 13.354 6.605 1.00 48.25 133 SER A O 1
ATOM 1115 N N . PRO A 1 134 ? -16.452 14.354 5.510 1.00 50.31 134 PRO A N 1
ATOM 1116 C CA . PRO A 1 134 ? -16.552 15.437 6.458 1.00 50.31 134 PRO A CA 1
ATOM 1117 C C . PRO A 1 134 ? -16.716 14.801 7.836 1.00 50.31 134 PRO A C 1
ATOM 1119 O O . PRO A 1 134 ? -17.669 14.054 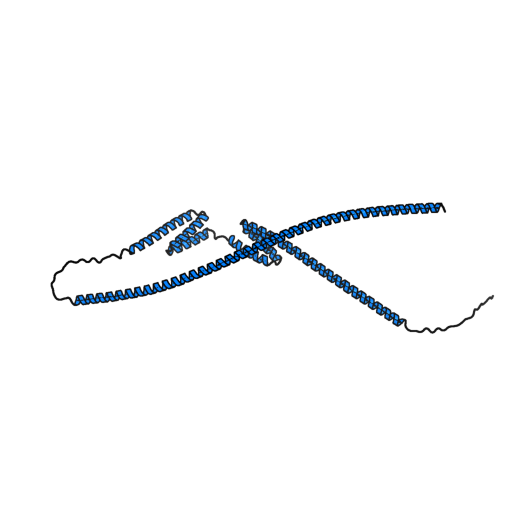8.079 1.00 50.31 134 PRO A O 1
ATOM 1122 N N . LYS A 1 135 ? -15.781 15.087 8.756 1.00 52.06 135 LYS A N 1
ATOM 1123 C CA . LYS A 1 135 ? -16.156 15.171 10.170 1.00 52.06 135 LYS A CA 1
ATOM 1124 C C . LYS A 1 135 ? -17.470 15.953 10.145 1.00 52.06 135 LYS A C 1
ATOM 1126 O O . LYS A 1 135 ? -17.468 17.044 9.570 1.00 52.06 135 LYS A O 1
ATOM 1131 N N . LYS A 1 136 ? -18.575 15.373 10.648 1.00 56.59 136 LYS A N 1
ATOM 1132 C CA . LYS A 1 136 ? -19.862 16.085 10.767 1.00 56.59 136 LYS A CA 1
ATOM 1133 C C . LYS A 1 136 ? -19.558 17.534 11.151 1.00 56.59 136 LYS A C 1
ATOM 1135 O O . LYS A 1 136 ? -18.698 17.705 12.028 1.00 56.59 136 LYS A O 1
ATOM 1140 N N . PRO A 1 137 ? -20.159 18.541 10.489 1.00 67.19 137 PRO A N 1
ATOM 1141 C CA . PRO A 1 137 ? -19.831 19.935 10.755 1.00 67.19 137 PRO A CA 1
ATOM 1142 C C . PRO A 1 137 ? -19.830 20.130 12.267 1.00 67.19 137 PRO A C 1
ATOM 1144 O O . PRO A 1 137 ? -20.731 19.639 12.943 1.00 67.19 137 PRO A O 1
ATOM 1147 N N . ILE A 1 138 ? -18.778 20.748 12.807 1.00 67.75 138 ILE A N 1
ATOM 1148 C CA . ILE A 1 138 ? -18.529 20.788 14.258 1.00 67.75 138 ILE A CA 1
ATOM 1149 C C . ILE A 1 138 ? -19.789 21.246 15.022 1.00 67.75 138 ILE A C 1
ATOM 1151 O O . ILE A 1 138 ? -20.085 20.718 16.089 1.00 67.75 138 ILE A O 1
ATOM 1155 N N . GLY A 1 139 ? -20.613 22.103 14.405 1.00 71.25 139 GLY A N 1
ATOM 1156 C CA . GLY A 1 139 ? -21.942 22.483 14.893 1.00 71.25 139 GLY A CA 1
ATOM 1157 C C . GLY A 1 139 ? -22.940 21.330 15.103 1.00 71.25 139 GLY A C 1
ATOM 1158 O O . GLY A 1 139 ? -23.578 21.283 16.148 1.00 71.25 139 GLY A O 1
ATOM 1159 N N . GLU A 1 140 ? -23.061 20.369 14.182 1.00 78.69 140 GLU A N 1
ATOM 1160 C CA . GLU A 1 140 ? -23.933 19.191 14.360 1.00 78.69 140 GLU A CA 1
ATOM 1161 C C . GLU A 1 140 ? -23.450 18.297 15.505 1.00 78.69 140 GLU A C 1
ATOM 1163 O O . GLU A 1 140 ? -24.254 17.800 16.293 1.00 78.69 140 GLU A O 1
ATOM 1168 N N . LYS A 1 141 ? -22.130 18.127 15.636 1.00 82.06 141 LYS A N 1
ATOM 1169 C CA . LYS A 1 141 ? -21.536 17.332 16.716 1.00 82.06 141 LYS A CA 1
ATOM 1170 C C . LYS A 1 141 ? -21.736 17.995 18.080 1.00 82.06 141 LYS A C 1
ATOM 1172 O O . LYS A 1 141 ? -22.061 17.313 19.049 1.00 82.06 141 LYS A O 1
ATOM 1177 N N . ILE A 1 142 ? -21.593 19.319 18.145 1.00 85.50 142 ILE A N 1
ATOM 1178 C CA . ILE A 1 142 ? -21.905 20.114 19.337 1.00 85.50 142 ILE A CA 1
ATOM 1179 C C . ILE A 1 142 ? -23.385 19.956 19.707 1.00 85.50 142 ILE A C 1
ATOM 1181 O O . ILE A 1 142 ? -23.703 19.760 20.877 1.00 85.50 142 ILE A O 1
ATOM 1185 N N . GLU A 1 143 ? -24.297 19.978 18.736 1.00 88.44 143 GLU A N 1
ATOM 1186 C CA . GLU A 1 143 ? -25.731 19.859 19.010 1.00 88.44 143 GLU A CA 1
ATOM 1187 C C . GLU A 1 143 ? -26.134 18.453 19.493 1.00 88.44 143 GLU A C 1
ATOM 1189 O O . GLU A 1 143 ? -26.937 18.308 20.417 1.00 88.44 143 GLU A O 1
ATOM 1194 N N . GLU A 1 144 ? -25.538 17.398 18.931 1.00 89.75 144 GLU A N 1
ATOM 1195 C CA . GLU A 1 144 ? -25.711 16.020 19.413 1.00 89.75 144 GLU A CA 1
ATOM 1196 C C . GLU A 1 144 ? -25.194 15.851 20.847 1.00 89.75 144 GLU A C 1
ATOM 1198 O O . GLU A 1 144 ? -25.885 15.282 21.696 1.00 89.75 144 GLU A O 1
ATOM 1203 N N . LEU A 1 145 ? -24.014 16.400 21.148 1.00 92.38 145 LEU A N 1
ATOM 1204 C CA . LEU A 1 145 ? -23.440 16.360 22.491 1.00 92.38 145 LEU A CA 1
ATOM 1205 C C . LEU A 1 145 ? -24.264 17.183 23.493 1.00 92.38 145 LEU A C 1
ATOM 1207 O O . LEU A 1 145 ? -24.458 16.736 24.622 1.00 92.38 145 LEU A O 1
ATOM 1211 N N . LYS A 1 146 ? -24.836 18.327 23.091 1.00 93.94 146 LYS A N 1
ATOM 1212 C CA . LYS A 1 146 ? -25.764 19.108 23.931 1.00 93.94 146 LYS A CA 1
ATOM 1213 C C . LYS A 1 146 ? -27.011 18.307 24.303 1.00 93.94 146 LYS A C 1
ATOM 1215 O O . LYS A 1 146 ? -27.414 18.322 25.470 1.00 93.94 146 LYS A O 1
ATOM 1220 N N . LYS A 1 147 ? -27.599 17.583 23.342 1.00 94.06 147 LYS A N 1
ATOM 1221 C CA . LYS A 1 147 ? -28.748 16.688 23.579 1.00 94.06 147 LYS A CA 1
ATOM 1222 C C . LYS A 1 147 ? -28.379 15.541 24.516 1.00 94.06 147 LYS A C 1
ATOM 1224 O O . LYS A 1 147 ? -29.115 15.262 25.461 1.00 94.06 147 LYS A O 1
ATOM 1229 N N . LEU A 1 148 ? -27.223 14.918 24.294 1.00 93.44 148 LEU A N 1
ATOM 1230 C CA . LEU A 1 148 ? -26.738 13.812 25.117 1.00 93.44 148 LEU A CA 1
ATOM 1231 C C . LEU A 1 148 ? -26.455 14.254 26.560 1.00 93.44 148 LEU A C 1
ATOM 1233 O O . LEU A 1 148 ? -26.925 13.620 27.503 1.00 93.44 148 LEU A O 1
ATOM 1237 N N . ARG A 1 149 ? -25.770 15.390 26.737 1.00 95.50 149 ARG A N 1
ATOM 1238 C CA . ARG A 1 149 ? -25.546 16.028 28.042 1.00 95.50 149 ARG A CA 1
ATOM 1239 C C . ARG A 1 149 ? -26.865 16.285 28.769 1.00 95.50 149 ARG A C 1
ATOM 1241 O O . ARG A 1 149 ? -26.981 15.972 29.950 1.00 95.50 149 ARG A O 1
ATOM 1248 N N . HIS A 1 150 ? -27.864 16.834 28.073 1.00 92.88 150 HIS A N 1
ATOM 1249 C CA . HIS A 1 150 ? -29.183 17.084 28.659 1.00 92.88 150 HIS A CA 1
ATOM 1250 C C . HIS A 1 150 ? -29.870 15.784 29.106 1.00 92.88 150 HIS A C 1
ATOM 1252 O O . HIS A 1 150 ? -30.440 15.741 30.191 1.00 92.88 150 HIS A O 1
ATOM 1258 N N . SER A 1 151 ? -29.757 14.708 28.323 1.00 93.75 151 SER A N 1
ATOM 1259 C CA . SER A 1 151 ? -30.282 13.388 28.692 1.00 93.75 151 SER A CA 1
ATOM 1260 C C . SER A 1 151 ? -29.642 12.830 29.969 1.00 93.75 151 SER A C 1
ATOM 1262 O O . SER A 1 151 ? -30.356 12.324 30.837 1.00 93.75 151 SER A O 1
ATOM 1264 N N . TYR A 1 152 ? -28.313 12.924 30.105 1.00 93.06 152 TYR A N 1
ATOM 1265 C CA . TYR A 1 152 ? -27.606 12.478 31.313 1.00 93.06 152 TYR A CA 1
ATOM 1266 C C . TYR A 1 152 ? -27.973 13.322 32.532 1.00 93.06 152 TYR A C 1
ATOM 1268 O O . TYR A 1 152 ? -28.285 12.775 33.588 1.00 93.06 152 TYR A O 1
ATOM 1276 N N . TYR A 1 153 ? -28.046 14.642 32.358 1.00 92.25 153 TYR A N 1
ATOM 1277 C CA . TYR A 1 153 ? -28.484 15.555 33.408 1.00 92.25 153 TYR A CA 1
ATOM 1278 C C . TYR A 1 153 ? -29.905 15.249 33.905 1.00 92.25 153 TYR A C 1
ATOM 1280 O O . TYR A 1 153 ? -30.119 15.154 35.112 1.00 92.25 153 TYR A O 1
ATOM 1288 N N . SER A 1 154 ? -30.863 15.038 32.997 1.00 91.12 154 SER A N 1
ATOM 1289 C CA . SER A 1 154 ? -32.246 14.684 33.355 1.00 91.12 154 SER A CA 1
ATOM 1290 C C . SER A 1 154 ? -32.370 13.303 34.006 1.00 91.12 154 SER A C 1
ATOM 1292 O O . SER A 1 154 ? -33.350 13.047 34.696 1.00 91.12 154 SER A O 1
ATOM 1294 N N . SER A 1 155 ? -31.380 12.428 33.814 1.00 91.19 155 SER A N 1
ATOM 1295 C CA . SER A 1 155 ? -31.306 11.110 34.461 1.00 91.19 155 SER A CA 1
ATOM 1296 C C . SER A 1 155 ? -30.528 11.138 35.785 1.00 91.19 155 SER A C 1
ATOM 1298 O O . SER A 1 155 ? -30.191 10.081 36.307 1.00 91.19 155 SER A O 1
ATOM 1300 N N . GLU A 1 156 ? -30.190 12.330 36.295 1.00 90.25 156 GLU A N 1
ATOM 1301 C CA . GLU A 1 156 ? -29.363 12.560 37.492 1.00 90.25 156 GLU A CA 1
ATOM 1302 C C .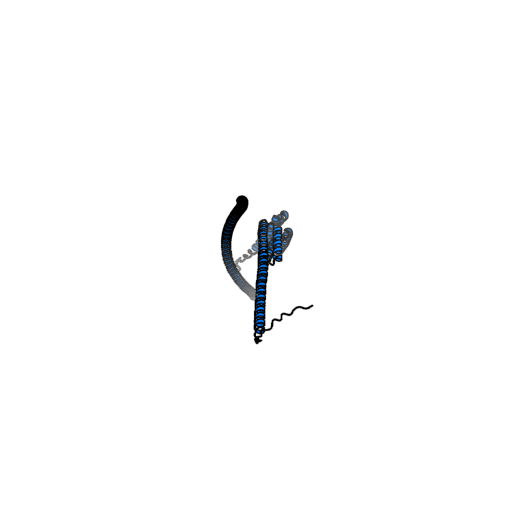 GLU A 1 156 ? -27.961 11.922 37.460 1.00 90.25 156 GLU A C 1
ATOM 1304 O O . GLU A 1 156 ? -27.325 11.758 38.501 1.00 90.25 156 GLU A O 1
ATOM 1309 N N . LYS A 1 157 ? -27.463 11.606 36.260 1.00 92.62 157 LYS A N 1
ATOM 1310 C CA . LYS A 1 157 ? -26.117 11.083 35.994 1.00 92.62 157 LYS A CA 1
ATOM 1311 C C . LYS A 1 157 ? -25.147 12.246 35.794 1.00 92.62 157 LYS A C 1
ATOM 1313 O O . LYS A 1 157 ? -24.845 12.648 34.665 1.00 92.62 157 LYS A O 1
ATOM 1318 N N . TYR A 1 158 ? -24.788 12.897 36.897 1.00 92.19 158 TYR A N 1
ATOM 1319 C CA . TYR A 1 158 ? -24.093 14.185 36.868 1.00 92.19 158 TYR A CA 1
ATOM 1320 C C . TYR A 1 158 ? -22.628 14.058 36.443 1.00 92.19 158 TYR A C 1
ATOM 1322 O O . TYR A 1 158 ? -22.129 14.923 35.725 1.00 92.19 158 TYR A O 1
ATOM 1330 N N . GLU A 1 159 ? -21.959 12.971 36.803 1.00 91.25 159 GLU A N 1
ATOM 1331 C CA . GLU A 1 159 ? -20.580 12.677 36.426 1.00 91.25 159 GLU A CA 1
ATOM 1332 C C . GLU A 1 159 ? -20.443 12.490 34.907 1.00 91.25 159 GLU A C 1
ATOM 1334 O O . GLU A 1 159 ? -19.567 13.095 34.283 1.00 91.25 159 GLU A O 1
ATOM 1339 N N . GLU A 1 160 ? -21.345 11.730 34.283 1.00 92.44 160 GLU A N 1
ATOM 1340 C CA . GLU A 1 160 ? -21.392 11.548 32.831 1.00 92.44 160 GLU A CA 1
ATOM 1341 C C . GLU A 1 160 ? -21.763 12.852 32.116 1.00 92.44 160 GLU A C 1
ATOM 1343 O O . GLU A 1 160 ? -21.156 13.193 31.100 1.00 92.44 160 GLU A O 1
ATOM 1348 N N . ALA A 1 161 ? -22.696 13.638 32.665 1.00 92.56 161 ALA A N 1
ATOM 1349 C CA . ALA A 1 161 ? -23.019 14.956 32.122 1.00 92.56 161 ALA A CA 1
ATOM 1350 C C . ALA A 1 161 ? -21.804 15.907 32.147 1.00 92.56 161 ALA A C 1
ATOM 1352 O O . ALA A 1 161 ? -21.576 16.621 31.169 1.00 92.56 161 ALA A O 1
ATOM 1353 N N . ILE A 1 162 ? -20.983 15.872 33.206 1.00 92.94 162 ILE A N 1
ATOM 1354 C CA . ILE A 1 162 ? -19.728 16.638 33.295 1.00 92.94 162 ILE A CA 1
ATOM 1355 C C . ILE A 1 162 ? -18.723 16.176 32.232 1.00 92.94 162 ILE A C 1
ATOM 1357 O O . ILE A 1 162 ? -18.082 17.017 31.599 1.00 92.94 162 ILE A O 1
ATOM 1361 N N . GLN A 1 163 ? -18.575 14.866 32.009 1.00 93.88 163 GLN A N 1
ATOM 1362 C CA . GLN A 1 163 ? -17.677 14.345 30.969 1.00 93.88 163 GLN A CA 1
ATOM 1363 C C . GLN A 1 163 ? -18.086 14.833 29.574 1.00 93.88 163 GLN A C 1
ATOM 1365 O O . GLN A 1 163 ? -17.240 15.322 28.826 1.00 93.88 163 GLN A O 1
ATOM 1370 N N . ILE A 1 164 ? -19.382 14.787 29.248 1.00 93.56 164 ILE A N 1
ATOM 1371 C CA . ILE A 1 164 ? -19.884 15.302 27.968 1.00 93.56 164 ILE A CA 1
ATOM 1372 C C . ILE A 1 164 ? -19.674 16.821 27.853 1.00 93.56 164 ILE A C 1
ATOM 1374 O O . ILE A 1 164 ? -19.286 17.294 26.785 1.00 93.56 164 ILE A O 1
ATOM 1378 N N . SER A 1 165 ? -19.857 17.591 28.930 1.00 93.69 165 SER A N 1
ATOM 1379 C CA . SER A 1 165 ? -19.572 19.036 28.926 1.00 93.69 165 SER A CA 1
ATOM 1380 C C . SER A 1 165 ? -18.091 19.362 28.712 1.00 93.69 165 SER A C 1
ATOM 1382 O O . SER A 1 165 ? -17.787 20.319 28.006 1.00 93.69 165 SER A O 1
ATOM 1384 N N . LYS A 1 166 ? -17.155 18.551 29.222 1.00 95.38 166 LYS A N 1
ATOM 1385 C CA . LYS A 1 166 ? -15.719 18.711 28.915 1.00 95.38 166 LYS A CA 1
ATOM 1386 C C . LYS A 1 166 ? -15.423 18.476 27.433 1.00 95.38 166 LYS A C 1
ATOM 1388 O O . LYS A 1 166 ? -14.723 19.274 26.821 1.00 95.38 166 LYS A O 1
ATOM 1393 N N . MET A 1 167 ? -16.024 17.444 26.838 1.00 91.75 167 MET A N 1
ATOM 1394 C CA . MET A 1 167 ? -15.909 17.202 25.395 1.00 91.75 167 MET A CA 1
ATOM 1395 C C . MET A 1 167 ? -16.518 18.349 24.573 1.00 91.75 167 MET A C 1
ATOM 1397 O O . MET A 1 167 ? -15.975 18.728 23.539 1.00 91.75 167 MET A O 1
ATOM 1401 N N . LEU A 1 168 ? -17.639 18.925 25.021 1.00 92.50 168 LEU A N 1
ATOM 1402 C CA . LEU A 1 168 ? -18.245 20.101 24.389 1.00 92.50 168 LEU A CA 1
ATOM 1403 C C . LEU A 1 168 ? -17.321 21.321 24.423 1.00 92.50 168 LEU A C 1
ATOM 1405 O O . LEU A 1 168 ? -17.260 22.032 23.424 1.00 92.50 168 LEU A O 1
ATOM 1409 N N . ILE A 1 169 ? -16.601 21.545 25.527 1.00 91.56 169 ILE A N 1
ATOM 1410 C CA . ILE A 1 169 ? -15.605 22.619 25.638 1.00 91.56 169 ILE A CA 1
ATOM 1411 C C . ILE A 1 169 ? -14.491 22.414 24.612 1.00 91.56 169 ILE A C 1
ATOM 1413 O O . ILE A 1 169 ? -14.204 23.340 23.863 1.00 91.56 169 ILE A O 1
ATOM 1417 N N . GLU A 1 170 ? -13.933 21.205 24.502 1.00 89.69 170 GLU A N 1
ATOM 1418 C CA . GLU A 1 170 ? -12.893 20.897 23.510 1.00 89.69 170 GLU A CA 1
ATOM 1419 C C . GLU A 1 170 ? -13.363 21.202 22.076 1.00 89.69 170 GLU A C 1
ATOM 1421 O O . GLU A 1 170 ? -12.702 21.946 21.351 1.00 89.69 170 GLU A O 1
ATOM 1426 N N . PHE A 1 171 ? -14.552 20.724 21.683 1.00 86.12 171 PHE A N 1
ATOM 1427 C CA . PHE A 1 171 ? -15.101 21.002 20.347 1.00 86.12 171 PHE A CA 1
ATOM 1428 C C . PHE A 1 171 ? -15.463 22.479 20.133 1.00 86.12 171 PHE A C 1
ATOM 1430 O O . PHE A 1 171 ? -15.318 22.990 19.022 1.00 86.12 171 PHE A O 1
ATOM 1437 N N . ALA A 1 172 ? -15.948 23.173 21.164 1.00 87.50 172 ALA A N 1
ATOM 1438 C CA . ALA A 1 172 ? -16.283 24.591 21.083 1.00 87.50 172 ALA A CA 1
ATOM 1439 C C . ALA A 1 172 ? -15.025 25.467 20.974 1.00 87.50 172 ALA A C 1
ATOM 1441 O O . ALA A 1 172 ? -15.023 26.420 20.195 1.00 87.50 172 ALA A O 1
ATOM 1442 N N . SER A 1 173 ? -13.949 25.120 21.685 1.00 85.81 173 SER A N 1
ATOM 1443 C CA . SER A 1 173 ? -12.644 25.775 21.573 1.00 85.81 173 SER A CA 1
ATOM 1444 C C . SER A 1 173 ? -12.019 25.559 20.195 1.00 85.81 173 SER A C 1
ATOM 1446 O O . SER A 1 173 ? -11.543 26.519 19.596 1.00 85.81 173 SER A O 1
ATOM 1448 N N . GLU A 1 174 ? -12.093 24.344 19.636 1.00 81.81 174 GLU A N 1
ATOM 1449 C CA . GLU A 1 174 ? -11.654 24.067 18.256 1.00 81.81 174 GLU A CA 1
ATOM 1450 C C . GLU A 1 174 ? -12.415 24.902 17.210 1.00 81.81 174 GLU A C 1
ATOM 1452 O O . GLU A 1 174 ? -11.869 25.237 16.158 1.00 81.81 174 GLU A O 1
ATOM 1457 N N . ALA A 1 175 ? -13.671 25.256 17.494 1.00 81.12 175 ALA A N 1
ATOM 1458 C CA . ALA A 1 175 ? -14.524 26.053 16.616 1.00 81.12 175 ALA A CA 1
ATOM 1459 C C . ALA A 1 175 ? -14.520 27.567 16.916 1.00 81.12 175 ALA A C 1
ATOM 1461 O O . ALA A 1 175 ? -15.269 28.297 16.266 1.00 81.12 175 ALA A O 1
ATOM 1462 N N . ASN A 1 176 ? -13.705 28.049 17.865 1.00 86.50 176 ASN A N 1
ATOM 1463 C CA . ASN A 1 176 ? -13.689 29.444 18.343 1.00 86.50 176 ASN A CA 1
ATOM 1464 C C . ASN A 1 176 ? -15.064 29.954 18.833 1.00 86.50 176 ASN A C 1
ATOM 1466 O O . ASN A 1 176 ? -15.461 31.090 18.569 1.00 86.50 176 ASN A O 1
ATOM 1470 N N . LEU A 1 177 ? -15.823 29.103 19.530 1.00 87.69 177 LEU A N 1
ATOM 1471 C CA . LEU A 1 177 ? -17.142 29.418 20.089 1.00 87.69 177 LEU A CA 1
ATOM 1472 C C . LEU A 1 177 ? -17.048 29.771 21.583 1.00 87.69 177 LEU A C 1
ATOM 1474 O O . LEU A 1 177 ? -17.561 29.046 22.439 1.00 87.69 177 LEU A O 1
ATOM 1478 N N . ASP A 1 178 ? -16.429 30.909 21.895 1.00 85.38 178 ASP A N 1
ATOM 1479 C CA . ASP A 1 178 ? -16.113 31.338 23.271 1.00 85.38 178 ASP A CA 1
ATOM 1480 C C . ASP A 1 178 ? -17.333 31.414 24.205 1.00 85.38 178 ASP A C 1
ATOM 1482 O O . ASP A 1 178 ? -17.240 31.147 25.403 1.00 85.38 178 ASP A O 1
ATOM 1486 N N . GLU A 1 179 ? -18.503 31.764 23.670 1.00 88.94 179 GLU A N 1
ATOM 1487 C CA . GLU A 1 179 ? -19.746 31.807 24.444 1.00 88.94 179 GLU A CA 1
ATOM 1488 C C . GLU A 1 179 ? -20.200 30.404 24.868 1.00 88.94 179 GLU A C 1
ATOM 1490 O O . GLU A 1 179 ? -20.630 30.204 26.003 1.00 88.94 179 GLU A O 1
ATOM 1495 N N . THR A 1 180 ? -20.038 29.407 23.991 1.00 86.12 180 THR A N 1
ATOM 1496 C CA . THR A 1 180 ? -20.384 28.013 24.307 1.00 86.12 180 THR A CA 1
ATOM 1497 C C . THR A 1 180 ? -19.439 27.447 25.362 1.00 86.12 180 THR A C 1
ATOM 1499 O O . THR A 1 180 ? -19.904 26.780 26.280 1.00 86.12 180 THR A O 1
ATOM 1502 N N . VAL A 1 181 ? -18.146 27.776 25.294 1.00 90.19 181 VAL A N 1
ATOM 1503 C CA . VAL A 1 181 ? -17.162 27.384 26.317 1.00 90.19 181 VAL A CA 1
ATOM 1504 C C . VAL A 1 181 ? -17.586 27.892 27.698 1.00 90.19 181 VAL A C 1
ATOM 1506 O O . VAL A 1 181 ? -17.741 27.096 28.622 1.00 90.19 181 VAL A O 1
ATOM 1509 N N . LYS A 1 182 ? -17.895 29.190 27.821 1.00 92.94 182 LYS A N 1
ATOM 1510 C CA . LYS A 1 182 ? -18.333 29.791 29.095 1.00 92.94 182 LYS A CA 1
ATOM 1511 C C . LYS A 1 182 ? -19.625 29.177 29.634 1.00 92.94 182 LYS A C 1
ATOM 1513 O O . LYS A 1 182 ? -19.776 29.011 30.843 1.00 92.94 182 LYS A O 1
ATOM 1518 N N . ILE A 1 183 ? -20.576 28.857 28.754 1.00 93.31 183 ILE A N 1
ATOM 1519 C CA . ILE A 1 183 ? -21.833 28.203 29.146 1.00 93.31 183 ILE A CA 1
ATOM 1520 C C . ILE A 1 183 ? -21.554 26.822 29.750 1.00 93.31 183 ILE A C 1
ATOM 1522 O O . ILE A 1 183 ? -22.116 26.494 30.796 1.00 93.31 183 ILE A O 1
ATOM 1526 N N . GLU A 1 184 ? -20.688 26.024 29.125 1.00 94.75 184 GLU A N 1
ATOM 1527 C CA . GLU A 1 184 ? -20.368 24.681 29.615 1.00 94.75 184 GLU A CA 1
ATOM 1528 C C . GLU A 1 184 ? -19.526 24.704 30.899 1.00 94.75 184 GLU A C 1
ATOM 1530 O O . GLU A 1 184 ? -19.773 23.897 31.793 1.00 94.75 184 GLU A O 1
ATOM 1535 N N . GLU A 1 185 ? -18.595 25.650 31.054 1.00 93.19 185 GLU A N 1
ATOM 1536 C CA . GLU A 1 185 ? -17.834 25.836 32.301 1.00 93.19 185 GLU A CA 1
ATOM 1537 C C . GLU A 1 185 ? -18.756 26.153 33.488 1.00 93.19 185 GLU A C 1
ATOM 1539 O O . GLU A 1 185 ? -18.672 25.514 34.541 1.00 93.19 185 GLU A O 1
ATOM 1544 N N . ASN A 1 186 ? -19.701 27.080 33.296 1.00 94.31 186 ASN A N 1
ATOM 1545 C CA . ASN A 1 186 ? -20.708 27.409 34.306 1.00 94.31 186 ASN A CA 1
ATOM 1546 C C . ASN A 1 186 ? -21.625 26.216 34.612 1.00 94.31 186 ASN A C 1
ATOM 1548 O O . ASN A 1 186 ? -22.011 25.997 35.762 1.00 94.31 186 ASN A O 1
ATOM 1552 N N . PHE A 1 187 ? -21.971 25.427 33.592 1.00 93.62 187 PHE A N 1
ATOM 1553 C CA . PHE A 1 187 ? -22.783 24.228 33.764 1.00 93.62 187 PHE A CA 1
ATOM 1554 C C . PHE A 1 187 ? -22.056 23.164 34.598 1.00 93.62 187 PHE A C 1
ATOM 1556 O O . PHE A 1 187 ? -22.654 22.607 35.518 1.00 93.62 187 PHE A O 1
ATOM 1563 N N . ILE A 1 188 ? -20.763 22.927 34.351 1.00 94.31 188 ILE A N 1
ATOM 1564 C CA . ILE A 1 188 ? -19.943 22.011 35.159 1.00 94.31 188 ILE A CA 1
ATOM 1565 C C . ILE A 1 188 ? -19.905 22.465 36.623 1.00 94.31 188 ILE A C 1
ATOM 1567 O O . ILE A 1 188 ? -20.113 21.636 37.511 1.00 94.31 188 ILE A O 1
ATOM 1571 N N . ALA A 1 189 ? -19.700 23.761 36.882 1.00 93.12 189 ALA A N 1
ATOM 1572 C CA . ALA A 1 189 ? -19.681 24.304 38.241 1.00 93.12 189 ALA A CA 1
ATOM 1573 C C . ALA A 1 189 ? -21.007 24.049 38.985 1.00 93.12 189 ALA A C 1
ATOM 1575 O O . ALA A 1 189 ? -21.006 23.603 40.133 1.00 93.12 189 ALA A O 1
ATOM 1576 N N . LEU A 1 190 ? -22.142 24.239 38.302 1.00 93.38 190 LEU A N 1
ATOM 1577 C CA . LEU A 1 190 ? -23.472 23.960 38.851 1.00 93.38 190 LEU A CA 1
ATOM 1578 C C . LEU A 1 190 ? -23.677 22.469 39.163 1.00 93.38 190 LEU A C 1
ATOM 1580 O O . LEU A 1 190 ? -24.276 22.123 40.183 1.00 93.38 190 LEU A O 1
ATOM 1584 N N . LEU A 1 191 ? -23.188 21.566 38.306 1.00 91.12 191 LEU A N 1
ATOM 1585 C CA . LEU A 1 191 ? -23.282 20.124 38.558 1.00 91.12 191 LEU A CA 1
ATOM 1586 C C . LEU A 1 191 ? -22.426 19.686 39.744 1.00 91.12 191 LEU A C 1
ATOM 1588 O O . LEU A 1 191 ? -22.883 18.888 40.559 1.00 91.12 191 LEU A O 1
ATOM 1592 N N . GLN A 1 192 ? -21.222 20.238 39.878 1.00 90.62 192 GLN A N 1
ATOM 1593 C CA . GLN A 1 192 ? -20.350 19.964 41.018 1.00 90.62 192 GLN A CA 1
ATOM 1594 C C . GLN A 1 192 ? -20.985 20.416 42.337 1.00 90.62 192 GLN A C 1
ATOM 1596 O O . GLN A 1 192 ? -20.937 19.684 43.323 1.00 90.62 192 GLN A O 1
ATOM 1601 N N . GLU A 1 193 ? -21.654 21.571 42.353 1.00 90.94 193 GLU A N 1
ATOM 1602 C CA . GLU A 1 193 ? -22.410 22.022 43.523 1.00 90.94 193 GLU A CA 1
ATOM 1603 C C . GLU A 1 193 ? -23.539 21.042 43.886 1.00 90.94 193 GLU A C 1
ATOM 1605 O O . GLU A 1 193 ? -23.689 20.672 45.050 1.00 90.94 193 GLU A O 1
ATOM 1610 N N . LYS A 1 194 ? -24.293 20.548 42.895 1.00 87.94 194 LYS A N 1
ATOM 1611 C CA . LYS A 1 194 ? -25.357 19.554 43.120 1.00 87.94 194 LYS A CA 1
ATOM 1612 C C . LYS A 1 194 ? -24.840 18.220 43.654 1.00 87.94 194 LYS A C 1
ATOM 1614 O O . LYS A 1 194 ? -25.491 17.629 44.516 1.00 87.94 194 LYS A O 1
ATOM 1619 N N . ILE A 1 195 ? -23.697 17.749 43.160 1.00 88.19 195 ILE A N 1
ATOM 1620 C CA . ILE A 1 195 ? -23.042 16.535 43.665 1.00 88.19 195 ILE A CA 1
ATOM 1621 C C . ILE A 1 195 ? -22.662 16.733 45.142 1.00 88.19 195 ILE A C 1
ATOM 1623 O O . ILE A 1 195 ? -23.019 15.908 45.983 1.00 88.19 195 ILE A O 1
ATOM 1627 N N . ASN A 1 196 ? -22.064 17.879 45.482 1.00 86.00 196 ASN A N 1
ATOM 1628 C CA . ASN A 1 196 ? -21.681 18.225 46.857 1.00 86.00 196 ASN A CA 1
ATOM 1629 C C . ASN A 1 196 ? -22.889 18.420 47.803 1.00 86.00 196 ASN A C 1
ATOM 1631 O O . ASN A 1 196 ? -22.807 18.165 49.003 1.00 86.00 196 ASN A O 1
ATOM 1635 N N . GLN A 1 197 ? -24.037 18.867 47.288 1.00 81.31 197 GLN A N 1
ATOM 1636 C CA . GLN A 1 197 ? -25.280 18.955 48.064 1.00 81.31 197 GLN A CA 1
ATOM 1637 C C . GLN A 1 197 ? -25.936 17.583 48.286 1.00 81.31 197 GLN A C 1
ATOM 1639 O O . GLN A 1 197 ? -26.554 17.357 49.327 1.00 81.31 197 GLN A O 1
ATOM 1644 N N . LYS A 1 198 ? -25.818 16.651 47.329 1.00 73.75 198 LYS A N 1
ATOM 1645 C CA . LYS A 1 198 ? -26.285 15.268 47.514 1.00 73.75 198 LYS A CA 1
ATOM 1646 C C . LYS A 1 198 ? -25.441 14.527 48.552 1.00 73.75 198 LYS A C 1
ATOM 1648 O O . LYS A 1 198 ? -26.022 13.813 49.365 1.00 73.75 198 LYS A O 1
ATOM 1653 N N . SER A 1 199 ? -24.121 14.726 48.574 1.00 63.69 199 SER A N 1
ATOM 1654 C CA . SER A 1 199 ? -23.247 14.087 49.568 1.00 63.69 199 SER A CA 1
ATOM 1655 C C . SER A 1 199 ? -23.506 14.589 50.995 1.00 63.69 199 SER A C 1
ATOM 1657 O O . SER A 1 199 ? -23.601 13.774 51.909 1.00 63.69 199 SER A O 1
ATOM 1659 N N . SER A 1 200 ? -23.751 15.890 51.195 1.00 58.12 200 SER A N 1
ATOM 1660 C CA . SER A 1 200 ? -24.046 16.441 52.534 1.00 58.12 200 SER A CA 1
ATOM 1661 C C . SER A 1 200 ? -25.406 16.012 53.108 1.00 58.12 200 SER A C 1
ATOM 1663 O O . SER A 1 200 ? -25.592 15.980 54.325 1.00 58.12 200 SER A O 1
ATOM 1665 N N . LYS A 1 201 ? -26.368 15.627 52.258 1.00 54.59 201 LYS A N 1
ATOM 1666 C CA . LYS A 1 201 ? -27.674 15.109 52.700 1.00 54.59 201 LYS A CA 1
ATOM 1667 C C . LYS A 1 201 ? -27.595 13.672 53.224 1.00 54.59 201 LYS A C 1
ATOM 1669 O O . LYS A 1 201 ? -28.392 13.305 54.086 1.00 54.59 201 LYS A O 1
ATOM 1674 N N . VAL A 1 202 ? -26.630 12.883 52.749 1.00 50.06 202 VAL A N 1
ATOM 1675 C CA . VAL A 1 202 ? -26.392 11.505 53.211 1.00 50.06 202 VAL A CA 1
ATOM 1676 C C . VAL A 1 202 ? -25.757 11.491 54.610 1.00 50.06 202 VAL A C 1
ATOM 1678 O O . VAL A 1 202 ? -26.172 10.697 55.449 1.00 50.06 202 VAL A O 1
ATOM 1681 N N . GLU A 1 203 ? -24.880 12.448 54.932 1.00 45.03 203 GLU A N 1
ATOM 1682 C CA . GLU A 1 203 ? -24.249 12.559 56.265 1.00 45.03 203 GLU A CA 1
ATOM 1683 C C . GLU A 1 203 ? -25.228 12.977 57.386 1.00 45.03 203 GLU A C 1
ATOM 1685 O O . GLU A 1 203 ? -24.980 12.743 58.569 1.00 45.03 203 GLU A O 1
ATOM 1690 N N . SER A 1 204 ? -26.394 13.540 57.043 1.00 46.34 204 SER A N 1
ATOM 1691 C CA . SER A 1 204 ? -27.415 13.941 58.029 1.00 46.34 204 SER A CA 1
ATOM 1692 C C . SER A 1 204 ? -28.289 12.794 58.565 1.00 46.34 204 SER A C 1
ATOM 1694 O O . SER A 1 204 ? -29.065 13.009 59.495 1.00 46.34 204 SER A O 1
ATOM 1696 N N . PHE A 1 205 ? -28.154 11.572 58.032 1.00 39.81 205 PHE A N 1
ATOM 1697 C CA . PHE A 1 205 ? -28.882 10.391 58.523 1.00 39.81 205 PHE A CA 1
ATOM 1698 C C . PHE A 1 205 ? -28.059 9.491 59.461 1.00 39.81 205 PHE A C 1
ATOM 1700 O O . PHE A 1 205 ? -28.633 8.630 60.128 1.00 39.81 205 PHE A O 1
ATOM 1707 N N . GLU A 1 206 ? -26.748 9.713 59.590 1.00 43.34 206 GLU A N 1
ATOM 1708 C CA . GLU A 1 206 ? -25.869 8.887 60.435 1.00 43.34 206 GLU A CA 1
ATOM 1709 C C . GLU A 1 206 ? -25.792 9.338 61.905 1.00 43.34 206 GLU A C 1
ATOM 1711 O O . GLU A 1 206 ? -25.250 8.626 62.746 1.00 43.34 206 GLU A O 1
ATOM 1716 N N . SER A 1 207 ? -26.413 10.468 62.258 1.00 45.38 207 SER A N 1
ATOM 1717 C CA . SER A 1 207 ? -26.396 11.041 63.617 1.00 45.38 207 SER A CA 1
ATOM 1718 C C . SER A 1 207 ? -27.648 10.749 64.467 1.00 45.38 207 SER A C 1
ATOM 1720 O O . SER A 1 207 ? -27.782 11.277 65.567 1.00 45.38 207 SER A O 1
ATOM 1722 N N . LEU A 1 208 ? -28.550 9.864 64.021 1.00 44.41 208 LEU A N 1
ATOM 1723 C CA . LEU A 1 208 ? -29.761 9.471 64.770 1.00 44.41 208 LEU A CA 1
ATOM 1724 C C . LEU A 1 208 ? -29.658 8.115 65.498 1.00 44.41 208 LEU A C 1
ATOM 1726 O O . LEU A 1 208 ? -30.680 7.544 65.877 1.00 44.41 208 LEU A O 1
ATOM 1730 N N . LYS A 1 209 ? -28.445 7.590 65.723 1.00 46.31 209 LYS A N 1
ATOM 1731 C CA . LYS A 1 209 ? -28.239 6.336 66.479 1.00 46.31 209 LYS A CA 1
ATOM 1732 C C . LYS A 1 209 ? -28.059 6.498 67.995 1.00 46.31 209 LYS A C 1
ATOM 1734 O O . LYS A 1 209 ? -28.121 5.492 68.691 1.00 46.31 209 LYS A O 1
ATOM 1739 N N . ASP A 1 210 ? -27.964 7.725 68.513 1.00 42.84 210 ASP A N 1
ATOM 1740 C CA . ASP A 1 210 ? -27.623 7.974 69.925 1.00 42.84 210 ASP A CA 1
ATOM 1741 C C . ASP A 1 210 ? -28.730 8.697 70.718 1.00 42.84 210 ASP A C 1
ATOM 1743 O O . ASP A 1 210 ? -28.484 9.692 71.400 1.00 42.84 210 ASP A O 1
ATOM 1747 N N . LEU A 1 211 ? -29.968 8.193 70.665 1.00 39.28 211 LEU A N 1
ATOM 1748 C CA . LEU A 1 211 ? -31.050 8.642 71.551 1.00 39.28 211 LEU A CA 1
ATOM 1749 C C . LEU A 1 211 ? -31.506 7.525 72.506 1.00 39.28 211 LEU A C 1
ATOM 1751 O O . LEU A 1 211 ? -32.231 6.607 72.138 1.00 39.28 211 LEU A O 1
ATOM 1755 N N . GLU A 1 212 ? -31.078 7.718 73.758 1.00 36.91 212 GLU A N 1
ATOM 1756 C CA . GLU A 1 212 ? -31.744 7.389 75.027 1.00 36.91 212 GLU A CA 1
ATOM 1757 C C . GLU A 1 212 ? -31.797 5.937 75.538 1.00 36.91 212 GLU A C 1
ATOM 1759 O O . GLU A 1 212 ? -32.697 5.155 75.248 1.00 36.91 212 GLU A O 1
ATOM 1764 N N . LEU A 1 213 ? -30.935 5.676 76.528 1.00 36.69 213 LEU A N 1
ATOM 1765 C CA . LEU A 1 213 ? -31.298 4.941 77.745 1.00 36.69 213 LEU A CA 1
ATOM 1766 C C . LEU A 1 213 ? -30.705 5.682 78.955 1.00 36.69 213 LEU A C 1
ATOM 1768 O O . LEU A 1 213 ? -29.606 5.396 79.425 1.00 36.69 213 LEU A O 1
ATOM 1772 N N . VAL A 1 214 ? -31.430 6.703 79.419 1.00 35.09 214 VAL A N 1
ATOM 1773 C CA . VAL A 1 214 ? -31.167 7.393 80.687 1.00 35.09 214 VAL A CA 1
ATOM 1774 C C . VAL A 1 214 ? -31.969 6.688 81.781 1.00 35.09 214 VAL A C 1
ATOM 1776 O O . VAL A 1 214 ? -33.178 6.871 81.901 1.00 35.09 214 VAL A O 1
ATOM 1779 N N . ASP A 1 215 ? -31.286 5.884 82.594 1.00 40.66 215 ASP A N 1
ATOM 1780 C CA . ASP A 1 215 ? -31.831 5.314 83.827 1.00 40.66 215 ASP A CA 1
ATOM 1781 C C . ASP A 1 215 ? -31.925 6.399 84.917 1.00 40.66 215 ASP A C 1
ATOM 1783 O O . ASP A 1 215 ? -30.935 6.735 85.572 1.00 40.66 215 ASP A O 1
ATOM 1787 N N . GLN A 1 216 ? -33.126 6.929 85.168 1.00 37.97 216 GLN A N 1
ATOM 1788 C CA . GLN A 1 216 ? -33.419 7.679 86.395 1.00 37.97 216 GLN A CA 1
ATOM 1789 C C . GLN A 1 216 ? -34.023 6.753 87.457 1.00 37.97 216 GLN A C 1
ATOM 1791 O O . GLN A 1 216 ? -35.171 6.323 87.370 1.00 37.97 216 GLN A O 1
ATOM 1796 N N . LYS A 1 217 ? -33.242 6.480 88.508 1.00 42.09 217 LYS A N 1
ATOM 1797 C CA . LYS A 1 217 ? -33.711 5.893 89.769 1.00 42.09 217 LYS A CA 1
ATOM 1798 C C . LYS A 1 217 ? -34.156 7.006 90.720 1.00 42.09 217 LYS A C 1
ATOM 1800 O O . LYS A 1 217 ? -33.326 7.800 91.152 1.00 42.09 217 LYS A O 1
ATOM 1805 N N . GLN A 1 218 ? -35.415 6.984 91.155 1.00 33.91 218 GLN A N 1
ATOM 1806 C CA . GLN A 1 218 ? -35.813 7.516 92.464 1.00 33.91 218 GLN A CA 1
ATOM 1807 C C . GLN A 1 218 ? -36.884 6.629 93.128 1.00 33.91 218 GLN A C 1
ATOM 1809 O O . GLN A 1 218 ? -37.572 5.877 92.437 1.00 33.91 218 GLN A O 1
ATOM 1814 N N . PRO A 1 219 ? -36.964 6.637 94.473 1.00 46.78 219 PRO A N 1
ATOM 1815 C CA . PRO A 1 219 ? -37.484 5.526 95.256 1.00 46.78 219 PRO A CA 1
ATOM 1816 C C . PRO A 1 219 ? -38.967 5.702 95.591 1.00 46.78 219 PRO A C 1
ATOM 1818 O O . PRO A 1 219 ? -39.391 6.779 96.001 1.00 46.78 219 PRO A O 1
ATOM 1821 N N . PHE A 1 220 ? -39.737 4.617 95.525 1.00 30.12 220 PHE A N 1
ATOM 1822 C CA . PHE A 1 220 ? -41.063 4.560 96.134 1.00 30.12 220 PHE A CA 1
ATOM 1823 C C . PHE A 1 220 ? -41.156 3.387 97.105 1.00 30.12 220 PHE A C 1
ATOM 1825 O O . PHE A 1 220 ? -40.921 2.228 96.767 1.00 30.12 220 PHE A O 1
ATOM 1832 N N . SER A 1 221 ? -41.472 3.739 98.346 1.00 38.06 221 SER A N 1
ATOM 1833 C CA . SER A 1 221 ? -41.841 2.845 99.433 1.00 38.06 221 SER A CA 1
ATOM 1834 C C . SER A 1 221 ? -43.347 2.513 99.369 1.00 38.06 221 SER A C 1
ATOM 1836 O O . SER A 1 221 ? -44.097 3.134 98.613 1.00 38.06 221 SER A O 1
ATOM 1838 N N . PRO A 1 222 ? -43.800 1.477 100.098 1.00 58.91 222 PRO A N 1
ATOM 1839 C CA . PRO A 1 222 ? -44.873 0.601 99.649 1.00 58.91 222 PRO A CA 1
ATOM 1840 C C . PRO A 1 222 ? -46.218 0.924 100.300 1.00 58.91 222 PRO A C 1
ATOM 1842 O O . PRO A 1 222 ? -46.259 1.265 101.484 1.00 58.91 222 PRO A O 1
ATOM 1845 N N . LYS A 1 223 ? -47.317 0.696 99.564 1.00 40.09 223 LYS A N 1
ATOM 1846 C CA . LYS A 1 223 ? -48.581 0.096 100.047 1.00 40.09 223 LYS A CA 1
ATOM 1847 C C . LYS A 1 223 ? -49.653 0.089 98.946 1.00 40.09 223 LYS A C 1
ATOM 1849 O O . LYS A 1 223 ? -49.647 0.949 98.079 1.00 40.09 223 LYS A O 1
ATOM 1854 N N . ILE A 1 224 ? -50.622 -0.822 99.127 1.00 40.19 224 ILE A N 1
ATOM 1855 C CA . ILE A 1 224 ? -51.905 -1.013 98.410 1.00 40.19 224 ILE A CA 1
ATOM 1856 C C . ILE A 1 224 ? -51.784 -2.052 97.276 1.00 40.19 224 ILE A C 1
ATOM 1858 O O . ILE A 1 224 ? -51.329 -1.753 96.183 1.00 40.19 224 ILE A O 1
ATOM 1862 N N . LYS A 1 225 ? -51.902 -3.353 97.579 1.00 46.34 225 LYS A N 1
ATOM 1863 C CA . LYS A 1 225 ? -53.141 -4.170 97.609 1.00 46.34 225 LYS A CA 1
ATOM 1864 C C . LYS A 1 225 ? -53.993 -4.100 96.327 1.00 46.34 225 LYS A C 1
ATOM 1866 O O . LYS A 1 225 ? -54.656 -3.106 96.070 1.00 46.34 225 LYS A O 1
ATOM 1871 N N . GLU A 1 226 ? -54.005 -5.248 95.639 1.00 47.09 226 GLU A N 1
ATOM 1872 C CA . GLU A 1 226 ? -55.111 -5.819 94.851 1.00 47.09 226 GLU A CA 1
ATOM 1873 C C . GLU A 1 226 ? -55.588 -5.031 93.621 1.00 47.09 226 GLU A C 1
ATOM 1875 O O . GLU A 1 226 ? -56.638 -4.394 93.649 1.00 47.09 226 GLU A O 1
ATOM 1880 N N . LYS A 1 227 ? -54.845 -5.151 92.503 1.00 47.06 227 LYS A N 1
ATOM 1881 C CA . LYS A 1 227 ? -55.388 -5.007 91.128 1.00 47.06 227 LYS A CA 1
ATOM 1882 C C . LYS A 1 227 ? -54.463 -5.491 89.988 1.00 47.06 227 LYS A C 1
ATOM 1884 O O . LYS A 1 227 ? -54.649 -5.092 88.847 1.00 47.06 227 LYS A O 1
ATOM 1889 N N . SER A 1 228 ? -53.470 -6.342 90.257 1.00 51.38 228 SER A N 1
ATOM 1890 C CA . SER A 1 228 ? -52.286 -6.477 89.387 1.00 51.38 228 SER A CA 1
ATOM 1891 C C . SER A 1 228 ? -52.237 -7.662 88.409 1.00 51.38 228 SER A C 1
ATOM 1893 O O . SER A 1 228 ? -51.203 -7.844 87.779 1.00 51.38 228 SER A O 1
ATOM 1895 N N . GLU A 1 229 ? -53.288 -8.463 88.224 1.00 51.34 229 GLU A N 1
ATOM 1896 C CA . GLU A 1 229 ? -53.230 -9.573 87.243 1.00 51.34 229 GLU A CA 1
ATOM 1897 C C . GLU A 1 229 ? -53.550 -9.131 85.804 1.00 51.34 229 GLU A C 1
ATOM 1899 O O . GLU A 1 229 ? -52.877 -9.552 84.868 1.00 51.34 229 GLU A O 1
ATOM 1904 N N . LYS A 1 230 ? -54.492 -8.196 85.605 1.00 55.66 230 LYS A N 1
ATOM 1905 C CA . LYS A 1 230 ? -54.890 -7.749 84.253 1.00 55.66 230 LYS A CA 1
ATOM 1906 C C . LYS A 1 230 ? -53.829 -6.900 83.540 1.00 55.66 230 LYS A C 1
ATOM 1908 O O . LYS A 1 230 ? -53.692 -6.990 82.321 1.00 55.66 230 LYS A O 1
ATOM 1913 N N . ASP A 1 231 ? -53.055 -6.110 84.281 1.00 57.72 231 ASP A N 1
ATOM 1914 C CA . ASP A 1 231 ? -51.991 -5.280 83.701 1.00 57.72 231 ASP A CA 1
ATOM 1915 C C . ASP A 1 231 ? -50.765 -6.115 83.306 1.00 57.72 231 ASP A C 1
ATOM 1917 O O . ASP A 1 231 ? -50.110 -5.817 82.309 1.00 57.72 231 ASP A O 1
ATOM 1921 N N . LEU A 1 232 ? -50.494 -7.207 84.029 1.00 62.41 232 LEU A N 1
ATOM 1922 C CA . LEU A 1 232 ? -49.402 -8.134 83.730 1.00 62.41 232 LEU A CA 1
ATOM 1923 C C . LEU A 1 232 ? -49.677 -8.951 82.464 1.00 62.41 232 LEU A C 1
ATOM 1925 O O . LEU A 1 232 ? -48.790 -9.050 81.617 1.00 62.41 232 LEU A O 1
ATOM 1929 N N . ASP A 1 233 ? -50.904 -9.447 82.284 1.00 67.94 233 ASP A N 1
ATOM 1930 C CA . ASP A 1 233 ? -51.314 -10.167 81.069 1.00 67.94 233 ASP A CA 1
ATOM 1931 C C . ASP A 1 233 ? -51.267 -9.276 79.820 1.00 67.94 233 ASP A C 1
ATOM 1933 O O . ASP A 1 233 ? -50.830 -9.704 78.747 1.00 67.94 233 ASP A O 1
ATOM 1937 N N . THR A 1 234 ? -51.645 -8.003 79.963 1.00 73.88 234 THR A N 1
ATOM 1938 C CA . THR A 1 234 ? -51.587 -7.020 78.870 1.00 73.88 234 THR A CA 1
ATOM 1939 C C . THR A 1 234 ? -50.137 -6.725 78.463 1.00 73.88 234 THR A C 1
ATOM 1941 O O . THR A 1 234 ? -49.815 -6.647 77.275 1.00 73.88 234 THR A O 1
ATOM 1944 N N . LEU A 1 235 ? -49.229 -6.637 79.438 1.00 75.25 235 LEU A N 1
ATOM 1945 C CA . LEU A 1 235 ? -47.799 -6.402 79.217 1.00 75.25 235 LEU A CA 1
ATOM 1946 C C . LEU A 1 235 ? -47.091 -7.642 78.639 1.00 75.25 235 LEU A C 1
ATOM 1948 O O . LEU A 1 235 ? -46.214 -7.513 77.781 1.00 75.25 235 LEU A O 1
ATOM 1952 N N . LEU A 1 236 ? -47.500 -8.847 79.055 1.00 74.31 236 LEU A N 1
ATOM 1953 C CA . LEU A 1 236 ? -47.013 -10.115 78.503 1.00 74.31 236 LEU A CA 1
ATOM 1954 C C . LEU A 1 236 ? -47.441 -10.287 77.039 1.00 74.31 236 LEU A C 1
ATOM 1956 O O . LEU A 1 236 ? -46.622 -10.653 76.195 1.00 74.31 236 LEU A O 1
ATOM 1960 N N . SER A 1 237 ? -48.701 -9.964 76.740 1.00 77.50 237 SER A N 1
ATOM 1961 C CA . SER A 1 237 ? -49.265 -9.938 75.386 1.00 77.50 237 SER A CA 1
ATOM 1962 C C . SER A 1 237 ? -48.504 -8.966 74.477 1.00 77.50 237 SER A C 1
ATOM 1964 O O . SER A 1 237 ? -48.036 -9.353 73.404 1.00 77.50 237 SER A O 1
ATOM 1966 N N . ALA A 1 238 ? -48.266 -7.732 74.934 1.00 77.94 238 ALA A N 1
ATOM 1967 C CA . ALA A 1 238 ? -47.500 -6.738 74.182 1.00 77.94 238 ALA A CA 1
ATOM 1968 C C . ALA A 1 238 ? -46.049 -7.186 73.918 1.00 77.94 238 ALA A C 1
ATOM 1970 O O . ALA A 1 238 ? -45.539 -7.015 72.808 1.00 77.94 238 ALA A O 1
ATOM 1971 N N . LYS A 1 239 ? -45.391 -7.820 74.901 1.00 82.25 239 LYS A N 1
ATOM 1972 C CA . LYS A 1 239 ? -44.060 -8.423 74.718 1.00 82.25 239 LYS A CA 1
ATOM 1973 C C . LYS A 1 239 ? -44.075 -9.565 73.704 1.00 82.25 239 LYS A C 1
ATOM 1975 O O . LYS A 1 239 ? -43.181 -9.622 72.867 1.00 82.25 239 LYS A O 1
ATOM 1980 N N . GLN A 1 240 ? -45.072 -10.449 73.740 1.00 82.31 240 GLN A N 1
ATOM 1981 C CA . GLN A 1 240 ? -45.201 -11.533 72.759 1.00 82.31 240 GLN A CA 1
ATOM 1982 C C . GLN A 1 240 ? -45.421 -11.006 71.340 1.00 82.31 240 GLN A C 1
ATOM 1984 O O . GLN A 1 240 ? -44.837 -11.543 70.400 1.00 82.31 240 GLN A O 1
ATOM 1989 N N . ILE A 1 241 ? -46.230 -9.956 71.179 1.00 85.19 241 ILE A N 1
ATOM 1990 C CA . ILE A 1 241 ? -46.430 -9.295 69.885 1.00 85.19 241 ILE A CA 1
ATOM 1991 C C . ILE A 1 241 ? -45.106 -8.702 69.403 1.00 85.19 241 ILE A C 1
ATOM 1993 O O . ILE A 1 241 ? -44.698 -8.989 68.286 1.00 85.19 241 ILE A O 1
ATOM 1997 N N . LYS A 1 242 ? -44.389 -7.965 70.259 1.00 88.06 242 LYS A N 1
ATOM 1998 C CA . LYS A 1 242 ? -43.097 -7.361 69.906 1.00 88.06 242 LYS A CA 1
ATOM 1999 C C . LYS A 1 242 ? -42.051 -8.406 69.495 1.00 88.06 242 LYS A C 1
ATOM 2001 O O . LYS A 1 242 ? -41.440 -8.255 68.448 1.00 88.06 242 LYS A O 1
ATOM 2006 N N . ILE A 1 243 ? -41.940 -9.513 70.235 1.00 86.94 243 ILE A N 1
ATOM 2007 C CA . ILE A 1 243 ? -41.056 -10.645 69.894 1.00 86.94 243 ILE A CA 1
ATOM 2008 C C . ILE A 1 243 ? -41.432 -11.261 68.541 1.00 86.94 243 ILE A C 1
ATOM 2010 O O . ILE A 1 243 ? -40.549 -11.603 67.758 1.00 86.94 243 ILE A O 1
ATOM 2014 N N . LYS A 1 244 ? -42.729 -11.410 68.240 1.00 87.56 244 LYS A N 1
ATOM 2015 C CA . LYS A 1 244 ? -43.176 -11.894 66.925 1.00 87.56 244 LYS A CA 1
ATOM 2016 C C . LYS A 1 244 ? -42.788 -10.924 65.811 1.00 87.56 244 LYS A C 1
ATOM 2018 O O . LYS A 1 244 ? -42.297 -11.380 64.786 1.00 87.56 244 LYS A O 1
ATOM 2023 N N . THR A 1 245 ? -42.968 -9.622 66.013 1.00 86.94 245 THR A N 1
ATOM 2024 C CA . THR A 1 245 ? -42.600 -8.598 65.027 1.00 86.94 245 THR A CA 1
ATOM 2025 C C . THR A 1 245 ? -41.090 -8.551 64.795 1.00 86.94 245 THR A C 1
ATOM 2027 O O . THR A 1 245 ? -40.653 -8.515 63.649 1.00 86.94 245 THR A O 1
ATOM 2030 N N . ASP A 1 246 ? -40.291 -8.610 65.860 1.00 89.12 246 ASP A N 1
ATOM 2031 C CA . ASP A 1 246 ? -38.827 -8.617 65.770 1.00 89.12 246 ASP A CA 1
ATOM 2032 C C . ASP A 1 246 ? -38.319 -9.895 65.086 1.00 89.12 246 ASP A C 1
ATOM 2034 O O . ASP A 1 246 ? -37.382 -9.844 64.295 1.00 89.12 246 ASP A O 1
ATOM 2038 N N . LYS A 1 247 ? -38.985 -11.036 65.313 1.00 90.94 247 LYS A N 1
ATOM 2039 C CA . LYS A 1 247 ? -38.682 -12.286 64.608 1.00 90.94 247 LYS A CA 1
ATOM 2040 C C . LYS A 1 247 ? -38.945 -12.182 63.104 1.00 90.94 247 LYS A C 1
ATOM 2042 O O . LYS A 1 247 ? -38.131 -12.673 62.336 1.00 90.94 247 LYS A O 1
ATOM 2047 N N . VAL A 1 248 ? -40.046 -11.550 62.685 1.00 89.81 248 VAL A N 1
ATOM 2048 C CA . VAL A 1 248 ? -40.330 -11.331 61.253 1.00 89.81 248 VAL A CA 1
ATOM 2049 C C . VAL A 1 248 ? -39.265 -10.435 60.624 1.00 89.81 248 VAL A C 1
ATOM 2051 O O . VAL A 1 248 ? -38.722 -10.796 59.589 1.00 89.81 248 VAL A O 1
ATOM 2054 N N . LYS A 1 249 ? -38.893 -9.331 61.286 1.00 89.88 249 LYS A N 1
ATOM 2055 C CA . LYS A 1 249 ? -37.829 -8.436 60.801 1.00 89.88 249 LYS A CA 1
ATOM 2056 C C . LYS A 1 249 ? -36.477 -9.136 60.672 1.00 89.88 249 LYS A C 1
ATOM 2058 O O . LYS A 1 249 ? -35.778 -8.921 59.693 1.00 89.88 249 LYS A O 1
ATOM 2063 N N . LEU A 1 250 ? -36.119 -9.982 61.640 1.00 89.31 250 LEU A N 1
ATOM 2064 C CA . LEU A 1 250 ? -34.889 -10.778 61.583 1.00 89.31 250 LEU A CA 1
ATOM 2065 C C . LEU A 1 250 ? -34.910 -11.805 60.445 1.00 89.31 250 LEU A C 1
ATOM 2067 O O . LEU A 1 250 ? -33.867 -12.084 59.861 1.00 89.31 250 LEU A O 1
ATOM 2071 N N . GLU A 1 251 ? -36.073 -12.381 60.134 1.00 89.44 251 GLU A N 1
ATOM 2072 C CA . GLU A 1 251 ? -36.214 -13.307 59.007 1.00 89.44 251 GLU A CA 1
ATOM 2073 C C . GLU A 1 251 ? -36.081 -12.564 57.662 1.00 89.44 251 GLU A C 1
ATOM 2075 O O . GLU A 1 251 ? -35.355 -13.034 56.791 1.00 89.44 251 GLU A O 1
ATOM 2080 N N . GLU A 1 252 ? -36.681 -11.373 57.530 1.00 89.06 252 GLU A N 1
ATOM 2081 C CA . GLU A 1 252 ? -36.522 -10.491 56.357 1.00 89.06 252 GLU A CA 1
ATOM 2082 C C . GLU A 1 252 ? -35.064 -10.035 56.172 1.00 89.06 252 GLU A C 1
ATOM 2084 O O . GLU A 1 252 ? -34.528 -10.056 55.065 1.00 89.06 252 GLU A O 1
ATOM 2089 N N . GLU A 1 253 ? -34.383 -9.654 57.256 1.00 89.25 253 GLU A N 1
ATOM 2090 C CA . GLU A 1 253 ? -32.977 -9.238 57.216 1.00 89.25 253 GLU A CA 1
ATOM 2091 C C . GLU A 1 253 ? -32.060 -10.406 56.822 1.00 89.25 253 GLU A C 1
ATOM 2093 O O . GLU A 1 253 ? -31.126 -10.238 56.037 1.00 89.25 253 GLU A O 1
ATOM 2098 N N . LYS A 1 254 ? -32.366 -11.620 57.292 1.00 90.19 254 LYS A N 1
ATOM 2099 C CA . LYS A 1 254 ? -31.656 -12.838 56.894 1.00 90.19 254 LYS A CA 1
ATOM 2100 C C . LYS A 1 254 ? -31.856 -13.162 55.412 1.00 90.19 254 LYS A C 1
ATOM 2102 O O . LYS A 1 254 ? -30.890 -13.546 54.759 1.00 90.19 254 LYS A O 1
ATOM 2107 N N . GLU A 1 255 ? -33.069 -12.999 54.886 1.00 90.69 255 GLU A N 1
ATOM 2108 C CA . GLU A 1 255 ? -33.362 -13.194 53.461 1.00 90.69 255 GLU A CA 1
ATOM 2109 C C . GLU A 1 255 ? -32.615 -12.169 52.591 1.00 90.69 255 GLU A C 1
ATOM 2111 O O . GLU A 1 255 ? -31.961 -12.554 51.623 1.00 90.69 255 GLU A O 1
ATOM 2116 N N . ASN A 1 256 ? -32.587 -10.894 52.994 1.00 90.81 256 ASN A N 1
ATOM 2117 C CA . ASN A 1 256 ? -31.813 -9.855 52.304 1.00 90.81 256 ASN A CA 1
ATOM 2118 C C . ASN A 1 256 ? -30.304 -10.149 52.292 1.00 90.81 256 ASN A C 1
ATOM 2120 O O . ASN A 1 256 ? -29.661 -10.008 51.254 1.00 90.81 256 ASN A O 1
ATOM 2124 N N . ILE A 1 257 ? -29.737 -10.611 53.414 1.00 90.88 257 ILE A N 1
ATOM 2125 C CA . ILE A 1 257 ? -28.319 -11.007 53.489 1.00 90.88 257 ILE A CA 1
ATOM 2126 C C . ILE A 1 257 ? -28.027 -12.207 52.573 1.00 90.88 257 ILE A C 1
ATOM 2128 O O . ILE A 1 257 ? -26.939 -12.308 52.003 1.00 90.88 257 ILE A O 1
ATOM 2132 N N . GLU A 1 258 ? -28.967 -13.144 52.433 1.00 92.19 258 GLU A N 1
ATOM 2133 C CA . GLU A 1 258 ? -28.827 -14.289 51.526 1.00 92.19 258 GLU A CA 1
ATOM 2134 C C . GLU A 1 258 ? -28.792 -13.829 50.056 1.00 92.19 258 GLU A C 1
ATOM 2136 O O . GLU A 1 258 ? -27.950 -14.302 49.288 1.00 92.19 258 GLU A O 1
ATOM 2141 N N . VAL A 1 259 ? -29.646 -12.867 49.684 1.00 91.62 259 VAL A N 1
ATOM 2142 C CA . VAL A 1 259 ? -29.667 -12.249 48.345 1.00 91.62 259 VAL A CA 1
ATOM 2143 C C . VAL A 1 259 ? -28.368 -11.489 48.071 1.00 91.62 259 VAL A C 1
ATOM 2145 O O . VAL A 1 259 ? -27.727 -11.729 47.048 1.00 91.62 259 VAL A O 1
ATOM 2148 N N . GLU A 1 260 ? -27.910 -10.652 49.004 1.00 88.62 260 GLU A N 1
ATOM 2149 C CA . GLU A 1 260 ? -26.665 -9.884 48.858 1.00 88.62 260 GLU A CA 1
ATOM 2150 C C . GLU A 1 260 ? -25.439 -10.804 48.705 1.00 88.62 260 GLU A C 1
ATOM 2152 O O . GLU A 1 260 ? -24.566 -10.565 47.869 1.00 88.62 260 GLU A O 1
ATOM 2157 N N . LYS A 1 261 ? -25.394 -11.925 49.440 1.00 90.88 261 LYS A N 1
ATOM 2158 C CA . LYS A 1 261 ? -24.348 -12.949 49.264 1.00 90.88 261 LYS A CA 1
ATOM 2159 C C . LYS A 1 261 ? -24.364 -13.577 47.872 1.00 90.88 261 LYS A C 1
ATOM 2161 O O . LYS A 1 261 ? -23.294 -13.871 47.335 1.00 90.88 261 LYS A O 1
ATOM 2166 N N . GLN A 1 262 ? -25.543 -13.825 47.302 1.00 90.69 262 GLN A N 1
ATOM 2167 C CA . GLN A 1 262 ? -25.654 -14.360 45.944 1.00 90.69 262 GLN A CA 1
ATOM 2168 C C . GLN A 1 262 ? -25.195 -13.339 44.899 1.00 90.69 262 GLN A C 1
ATOM 2170 O O . GLN A 1 262 ? -24.434 -13.701 44.001 1.00 90.69 262 GLN A O 1
ATOM 2175 N N . GLU A 1 263 ? -25.582 -12.070 45.042 1.00 90.31 263 GLU A N 1
ATOM 2176 C CA . GLU A 1 263 ? -25.131 -10.990 44.157 1.00 90.31 263 GLU A CA 1
ATOM 2177 C C . GLU A 1 263 ? -23.614 -10.793 44.226 1.00 90.31 263 GLU A C 1
ATOM 2179 O O . GLU A 1 263 ? -22.951 -10.719 43.189 1.00 90.31 263 GLU A O 1
ATOM 2184 N N . PHE A 1 264 ? -23.039 -10.793 45.433 1.00 90.19 264 PHE A N 1
ATOM 2185 C CA . PHE A 1 264 ? -21.594 -10.676 45.618 1.00 90.19 264 PHE A CA 1
ATOM 2186 C C . PHE A 1 264 ? -20.843 -11.814 44.918 1.00 90.19 264 PHE A C 1
ATOM 2188 O O . PHE A 1 264 ? -19.863 -11.576 44.212 1.00 90.19 264 PHE A O 1
ATOM 2195 N N . LYS A 1 265 ? -21.346 -13.047 45.043 1.00 91.31 265 LYS A N 1
ATOM 2196 C CA . LYS A 1 265 ? -20.762 -14.216 44.383 1.00 91.31 265 LYS A CA 1
ATOM 2197 C C . LYS A 1 265 ? -20.857 -14.127 42.856 1.00 91.31 265 LYS A C 1
ATOM 2199 O O . LYS A 1 265 ? -19.886 -14.425 42.166 1.00 91.31 265 LYS A O 1
ATOM 2204 N N . SER A 1 266 ? -21.991 -13.663 42.329 1.00 88.25 266 SER A N 1
ATOM 2205 C CA . SER A 1 266 ? -22.161 -13.437 40.889 1.00 88.25 266 SER A CA 1
ATOM 2206 C C . SER A 1 266 ? -21.211 -12.354 40.360 1.00 88.25 266 SER A C 1
ATOM 2208 O O . SER A 1 266 ? -20.656 -12.498 39.269 1.00 88.25 266 SER A O 1
ATOM 2210 N N . ASN A 1 267 ? -20.994 -11.280 41.123 1.00 88.19 267 ASN A N 1
ATOM 2211 C CA . ASN A 1 267 ? -20.050 -10.220 40.760 1.00 88.19 267 ASN A CA 1
ATOM 2212 C C . ASN A 1 267 ? -18.596 -10.706 40.786 1.00 88.19 267 ASN A C 1
ATOM 2214 O O . ASN A 1 267 ? -17.819 -10.358 39.895 1.00 88.19 267 ASN A O 1
ATOM 2218 N N . GLU A 1 268 ? -18.226 -11.533 41.764 1.00 91.62 268 GLU A N 1
ATOM 2219 C CA . GLU A 1 268 ? -16.895 -12.142 41.836 1.00 91.62 268 GLU A CA 1
ATOM 2220 C C . GLU A 1 268 ? -16.630 -13.050 40.623 1.00 91.62 268 GLU A C 1
ATOM 2222 O O . GLU A 1 268 ? -15.591 -12.931 39.970 1.00 91.62 268 GLU A O 1
ATOM 2227 N N . GLU A 1 269 ? -17.599 -13.890 40.249 1.00 91.31 269 GLU A N 1
ATOM 2228 C CA . GLU A 1 269 ? -17.515 -14.738 39.054 1.00 91.31 269 GLU A CA 1
ATOM 2229 C C . GLU A 1 269 ? -17.386 -13.909 37.764 1.00 91.31 269 GLU A C 1
ATOM 2231 O O . GLU A 1 269 ? -16.557 -14.228 36.904 1.00 91.31 269 GLU A O 1
ATOM 2236 N N . SER A 1 270 ? -18.140 -12.809 37.648 1.00 89.56 270 SER A N 1
ATOM 2237 C CA . SER A 1 270 ? -18.028 -11.874 36.519 1.00 89.56 270 SER A CA 1
ATOM 2238 C C . SER A 1 270 ? -16.641 -11.228 36.448 1.00 89.56 270 SER A C 1
ATOM 2240 O O . SER A 1 270 ? -16.027 -11.204 35.380 1.00 89.56 270 SER A O 1
ATOM 2242 N N . SER A 1 271 ? -16.105 -10.767 37.583 1.00 91.88 271 SER A N 1
ATOM 2243 C CA . SER A 1 271 ? -14.777 -10.143 37.656 1.00 91.88 271 SER A CA 1
ATOM 2244 C C . SER A 1 271 ? -13.660 -11.113 37.258 1.00 91.88 271 SER A C 1
ATOM 2246 O O . SER A 1 271 ? -12.767 -10.758 36.487 1.00 91.88 271 SER A O 1
ATOM 2248 N N . ILE A 1 272 ? -13.734 -12.373 37.701 1.00 92.94 272 ILE A N 1
ATOM 2249 C CA . ILE A 1 272 ? -12.791 -13.423 37.285 1.00 92.94 272 ILE A CA 1
ATOM 2250 C C . ILE A 1 272 ? -12.896 -13.674 35.773 1.00 92.94 272 ILE A C 1
ATOM 2252 O O . ILE A 1 272 ? -11.878 -13.862 35.100 1.00 92.94 272 ILE A O 1
ATOM 2256 N N . GLY A 1 273 ? -14.114 -13.666 35.223 1.00 91.75 273 GLY A N 1
ATOM 2257 C CA . GLY A 1 273 ? -14.350 -13.787 33.785 1.00 91.75 273 GLY A CA 1
ATOM 2258 C C . GLY A 1 273 ? -13.700 -12.657 32.981 1.00 91.75 273 GLY A C 1
ATOM 2259 O O . GLY A 1 273 ? -13.044 -12.918 31.972 1.00 91.75 273 GLY A O 1
ATOM 2260 N N . GLU A 1 274 ? -13.826 -11.414 33.442 1.00 91.38 274 GLU A N 1
ATOM 2261 C CA . GLU A 1 274 ? -13.177 -10.248 32.828 1.00 91.38 274 GLU A CA 1
ATOM 2262 C C . GLU A 1 274 ? -11.650 -10.317 32.914 1.00 91.38 274 GLU A C 1
ATOM 2264 O O . GLU A 1 274 ? -10.966 -10.086 31.915 1.00 91.38 274 GLU A O 1
ATOM 2269 N N . GLN A 1 275 ? -11.097 -10.718 34.063 1.00 91.12 275 GLN A N 1
ATOM 2270 C CA . GLN A 1 275 ? -9.651 -10.898 34.218 1.00 91.12 275 GLN A CA 1
ATOM 2271 C C . GLN A 1 275 ? -9.090 -11.944 33.247 1.00 91.12 275 GLN A C 1
ATOM 2273 O O . GLN A 1 275 ? -8.016 -11.738 32.681 1.00 91.12 275 GLN A O 1
ATOM 2278 N N . ARG A 1 276 ? -9.812 -13.048 33.010 1.00 92.00 276 ARG A N 1
ATOM 2279 C CA . ARG A 1 276 ? -9.403 -14.063 32.023 1.00 92.00 276 ARG A CA 1
ATOM 2280 C C . ARG A 1 276 ? -9.380 -13.504 30.604 1.00 92.00 276 ARG A C 1
ATOM 2282 O O . ARG A 1 276 ? -8.385 -13.701 29.913 1.00 92.00 276 ARG A O 1
ATOM 2289 N N . LYS A 1 277 ? -10.412 -12.754 30.203 1.00 93.44 277 LYS A N 1
ATOM 2290 C CA . LYS A 1 277 ? -10.448 -12.089 28.888 1.00 93.44 277 LYS A CA 1
ATOM 2291 C C . LYS A 1 277 ? -9.272 -11.135 28.710 1.00 93.44 277 LYS A C 1
ATOM 2293 O O . LYS A 1 277 ? -8.617 -11.162 27.678 1.00 93.44 277 LYS A O 1
ATOM 2298 N N . PHE A 1 278 ? -8.946 -10.356 29.740 1.00 93.31 278 PHE A N 1
ATOM 2299 C CA . PHE A 1 278 ? -7.806 -9.441 29.692 1.00 93.31 278 PHE A CA 1
ATOM 2300 C C . PHE A 1 278 ? -6.463 -10.173 29.522 1.00 93.31 278 PHE A C 1
ATOM 2302 O O . PHE A 1 278 ? -5.562 -9.688 28.835 1.00 93.31 278 PHE A O 1
ATOM 2309 N N . ILE A 1 279 ? -6.309 -11.353 30.132 1.00 93.88 279 ILE A N 1
ATOM 2310 C CA . ILE A 1 279 ? -5.117 -12.192 29.947 1.00 93.88 279 ILE A CA 1
ATOM 2311 C C . ILE A 1 279 ? -5.042 -12.711 28.505 1.00 93.88 279 ILE A C 1
ATOM 2313 O O . ILE A 1 279 ? -3.981 -12.598 27.892 1.00 93.88 279 ILE A O 1
ATOM 2317 N N . GLU A 1 280 ? -6.148 -13.216 27.956 1.00 93.19 280 GLU A N 1
ATOM 2318 C CA . GLU A 1 280 ? -6.221 -13.688 26.566 1.00 93.19 280 GLU A CA 1
ATOM 2319 C C . GLU A 1 280 ? -5.919 -12.562 25.566 1.00 93.19 280 GLU A C 1
ATOM 2321 O O . GLU A 1 280 ? -5.072 -12.723 24.689 1.00 93.19 280 GLU A O 1
ATOM 2326 N N . GLU A 1 281 ? -6.523 -11.383 25.738 1.00 92.88 281 GLU A N 1
ATOM 2327 C CA . GLU A 1 281 ? -6.246 -10.202 24.910 1.00 92.88 281 GLU A CA 1
ATOM 2328 C C . GLU A 1 281 ? -4.764 -9.809 24.959 1.00 92.88 281 GLU A C 1
ATOM 2330 O O . GLU A 1 281 ? -4.153 -9.493 23.935 1.00 92.88 281 GLU A O 1
ATOM 2335 N N . ARG A 1 282 ? -4.142 -9.886 26.141 1.00 91.94 282 ARG A N 1
ATOM 2336 C CA . ARG A 1 282 ? -2.714 -9.602 26.300 1.00 91.94 282 ARG A CA 1
ATOM 2337 C C . ARG A 1 282 ? -1.834 -10.631 25.589 1.00 91.94 282 ARG A C 1
ATOM 2339 O O . ARG A 1 282 ? -0.759 -10.268 25.109 1.00 91.94 282 ARG A O 1
ATOM 2346 N N . GLU A 1 283 ? -2.234 -11.898 25.546 1.00 93.44 283 GLU A N 1
ATOM 2347 C CA . GLU A 1 283 ? -1.520 -12.928 24.783 1.00 93.44 283 GLU A CA 1
ATOM 2348 C C . GLU A 1 283 ? -1.661 -12.720 23.276 1.00 93.44 283 GLU A C 1
ATOM 2350 O O . GLU A 1 283 ? -0.652 -12.778 22.571 1.00 93.44 283 GLU A O 1
ATOM 2355 N N . ILE A 1 284 ? -2.861 -12.379 22.799 1.00 93.31 284 ILE A N 1
ATOM 2356 C CA . ILE A 1 284 ? -3.103 -12.024 21.394 1.00 93.31 284 ILE A CA 1
ATOM 2357 C C . ILE A 1 284 ? -2.211 -10.848 20.989 1.00 93.31 284 ILE A C 1
ATOM 2359 O O . ILE A 1 284 ? -1.475 -10.946 20.011 1.00 93.31 284 ILE A O 1
ATOM 2363 N N . PHE A 1 285 ? -2.172 -9.783 21.793 1.00 94.06 2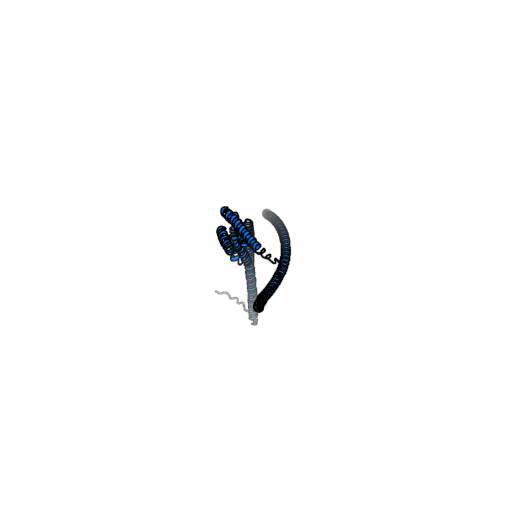85 PHE A N 1
ATOM 2364 C CA . PHE A 1 285 ? -1.341 -8.611 21.509 1.00 94.06 285 PHE A CA 1
ATOM 2365 C C . PHE A 1 285 ? 0.162 -8.937 21.463 1.00 94.06 285 PHE A C 1
ATOM 2367 O O . PHE A 1 285 ? 0.911 -8.376 20.662 1.00 94.06 285 PHE A O 1
ATOM 2374 N N . LYS A 1 286 ? 0.635 -9.867 22.305 1.00 94.56 286 LYS A N 1
ATOM 2375 C CA . LYS A 1 286 ? 2.027 -10.344 22.238 1.00 94.56 286 LYS A CA 1
ATOM 2376 C C . LYS A 1 286 ? 2.308 -11.087 20.934 1.00 94.56 286 LYS A C 1
ATOM 2378 O O . LYS A 1 286 ? 3.375 -10.883 20.365 1.00 94.56 286 LYS A O 1
ATOM 2383 N N . GLN A 1 287 ? 1.381 -11.928 20.480 1.00 92.75 287 GLN A N 1
ATOM 2384 C CA . GLN A 1 287 ? 1.533 -12.649 19.216 1.00 92.75 287 GLN A CA 1
ATOM 2385 C C . GLN A 1 287 ? 1.496 -11.698 18.018 1.00 92.75 287 GLN A C 1
ATOM 2387 O O . GLN A 1 287 ? 2.353 -11.787 17.146 1.00 92.75 287 GLN A O 1
ATOM 2392 N N . GLU A 1 288 ? 0.584 -10.723 18.012 1.00 92.25 288 GLU A N 1
ATOM 2393 C CA . GLU A 1 288 ? 0.555 -9.678 16.982 1.00 92.25 288 GLU A CA 1
ATOM 2394 C C . GLU A 1 288 ? 1.871 -8.900 16.926 1.00 92.25 288 GLU A C 1
ATOM 2396 O O . GLU A 1 288 ? 2.400 -8.655 15.843 1.00 92.25 288 GLU A O 1
ATOM 2401 N N . LYS A 1 289 ? 2.448 -8.566 18.086 1.00 92.38 289 LYS A N 1
ATOM 2402 C CA . LYS A 1 289 ? 3.754 -7.907 18.146 1.00 92.38 289 LYS A CA 1
ATOM 2403 C C . LYS A 1 289 ? 4.865 -8.761 17.522 1.00 92.38 289 LYS A C 1
ATOM 2405 O O . LYS A 1 289 ? 5.666 -8.221 16.766 1.00 92.38 289 LYS A O 1
ATOM 2410 N N . ILE A 1 290 ? 4.919 -10.059 17.828 1.00 94.25 290 ILE A N 1
ATOM 2411 C CA . ILE A 1 290 ? 5.922 -10.975 17.258 1.00 94.25 290 ILE A CA 1
ATOM 2412 C C . ILE A 1 290 ? 5.767 -11.056 15.735 1.00 94.25 290 ILE A C 1
ATOM 2414 O O . ILE A 1 290 ? 6.752 -10.918 15.014 1.00 94.25 290 ILE A O 1
ATOM 2418 N N . ASN A 1 291 ? 4.534 -11.200 15.244 1.00 92.94 291 ASN A N 1
ATOM 2419 C CA . ASN A 1 291 ? 4.257 -11.257 13.809 1.00 92.94 291 ASN A CA 1
ATOM 2420 C C . ASN A 1 291 ? 4.685 -9.967 13.094 1.00 92.94 291 ASN A C 1
ATOM 2422 O O . ASN A 1 291 ? 5.297 -10.025 12.032 1.00 92.94 291 ASN A O 1
ATOM 2426 N N . LEU A 1 292 ? 4.420 -8.799 13.690 1.00 93.50 292 LEU A N 1
ATOM 2427 C CA . LEU A 1 292 ? 4.865 -7.515 13.143 1.00 93.50 292 LEU A CA 1
ATOM 2428 C C . LEU A 1 292 ? 6.394 -7.403 13.098 1.00 93.50 292 LEU A C 1
ATOM 2430 O O . LEU A 1 292 ? 6.945 -6.885 12.128 1.00 93.50 292 LEU A O 1
ATOM 2434 N N . GLU A 1 293 ? 7.095 -7.882 14.127 1.00 94.31 293 GLU A N 1
ATOM 2435 C CA . GLU A 1 293 ? 8.562 -7.912 14.136 1.00 94.31 293 GLU A CA 1
ATOM 2436 C C . GLU A 1 293 ? 9.115 -8.822 13.023 1.00 94.31 293 GLU A C 1
ATOM 2438 O O . GLU A 1 293 ? 10.088 -8.454 12.357 1.00 94.31 293 GLU A O 1
ATOM 2443 N N . GLU A 1 294 ? 8.471 -9.963 12.762 1.00 94.50 294 GLU A N 1
ATOM 2444 C CA . GLU A 1 294 ? 8.822 -10.864 11.659 1.00 94.50 294 GLU A CA 1
ATOM 2445 C C . GLU A 1 294 ? 8.554 -10.232 10.283 1.00 94.50 294 GLU A C 1
ATOM 2447 O O . GLU A 1 294 ? 9.427 -10.259 9.412 1.00 94.50 294 GLU A O 1
ATOM 2452 N N . GLU A 1 295 ? 7.398 -9.590 10.090 1.00 93.25 295 GLU A N 1
ATOM 2453 C CA . GLU A 1 295 ? 7.070 -8.867 8.854 1.00 93.25 295 GLU A CA 1
ATOM 2454 C C . GLU A 1 295 ? 8.081 -7.751 8.559 1.00 93.25 295 GLU A C 1
ATOM 2456 O O . GLU A 1 295 ? 8.552 -7.621 7.426 1.00 93.25 295 GLU A O 1
ATOM 2461 N N . ILE A 1 296 ? 8.479 -6.983 9.579 1.00 91.19 296 ILE A N 1
ATOM 2462 C CA . ILE A 1 296 ? 9.526 -5.959 9.453 1.00 91.19 296 ILE A CA 1
ATOM 2463 C C . ILE A 1 296 ? 10.864 -6.601 9.059 1.00 91.19 296 ILE A C 1
ATOM 2465 O O . ILE A 1 296 ? 11.590 -6.060 8.219 1.00 91.19 296 ILE A O 1
ATOM 2469 N N . GLY A 1 297 ? 11.201 -7.755 9.641 1.00 93.50 297 GLY A N 1
ATOM 2470 C CA . GLY A 1 297 ? 12.389 -8.527 9.279 1.00 93.50 297 GLY A CA 1
ATOM 2471 C C . GLY A 1 297 ? 12.395 -8.931 7.803 1.00 93.50 297 GLY A C 1
ATOM 2472 O O . GLY A 1 297 ? 13.368 -8.664 7.093 1.00 93.50 297 GLY A O 1
ATOM 2473 N N . ASN A 1 298 ? 11.287 -9.499 7.328 1.00 93.06 298 ASN A N 1
ATOM 2474 C CA . ASN A 1 298 ? 11.115 -9.928 5.939 1.00 93.06 298 ASN A CA 1
ATOM 2475 C C . ASN A 1 298 ? 11.185 -8.745 4.964 1.00 93.06 298 ASN A C 1
ATOM 2477 O O . ASN A 1 298 ? 11.902 -8.808 3.965 1.00 93.06 298 ASN A O 1
ATOM 2481 N N . PHE A 1 299 ? 10.528 -7.630 5.291 1.00 94.94 299 PHE A N 1
ATOM 2482 C CA . PHE A 1 299 ? 10.579 -6.410 4.486 1.00 94.94 299 PHE A CA 1
ATOM 2483 C C . PHE A 1 299 ? 12.008 -5.859 4.354 1.00 94.94 299 PHE A C 1
ATOM 2485 O O . PHE A 1 299 ? 12.439 -5.454 3.272 1.00 94.94 299 PHE A O 1
ATOM 2492 N N . ASN A 1 300 ? 12.784 -5.877 5.441 1.00 93.44 300 ASN A N 1
ATOM 2493 C CA . ASN A 1 300 ? 14.180 -5.446 5.404 1.00 93.44 300 ASN A CA 1
ATOM 2494 C C . ASN A 1 300 ? 15.051 -6.365 4.534 1.00 93.44 300 ASN A C 1
ATOM 2496 O O . ASN A 1 300 ? 15.927 -5.873 3.820 1.00 93.44 300 ASN A O 1
ATOM 2500 N N . GLN A 1 301 ? 14.810 -7.680 4.555 1.00 94.12 301 GLN A N 1
ATOM 2501 C CA . GLN A 1 301 ? 15.502 -8.618 3.667 1.00 94.12 301 GLN A CA 1
ATOM 2502 C C . GLN A 1 301 ? 15.152 -8.372 2.196 1.00 94.12 301 GLN A C 1
ATOM 2504 O O . GLN A 1 301 ? 16.052 -8.303 1.358 1.00 94.12 301 GLN A O 1
ATOM 2509 N N . GLU A 1 302 ? 13.872 -8.174 1.878 1.00 94.31 302 GLU A N 1
ATOM 2510 C CA . GLU A 1 302 ? 13.426 -7.863 0.517 1.00 94.31 302 GLU A CA 1
ATOM 2511 C C . GLU A 1 302 ? 14.062 -6.565 -0.000 1.00 94.31 302 GLU A C 1
ATOM 2513 O O . GLU A 1 302 ? 14.567 -6.511 -1.126 1.00 94.31 302 GLU A O 1
ATOM 2518 N N . LYS A 1 303 ? 14.139 -5.538 0.853 1.00 92.88 303 LYS A N 1
ATOM 2519 C CA . LYS A 1 303 ? 14.814 -4.278 0.530 1.00 92.88 303 LYS A CA 1
ATOM 2520 C C . LYS A 1 303 ? 16.296 -4.477 0.194 1.00 92.88 303 LYS A C 1
ATOM 2522 O O . LYS A 1 303 ? 16.771 -3.904 -0.786 1.00 92.88 303 LYS A O 1
ATOM 2527 N N . LEU A 1 304 ? 17.021 -5.289 0.967 1.00 93.94 304 LEU A N 1
ATOM 2528 C CA . LEU A 1 304 ? 18.434 -5.592 0.699 1.00 93.94 304 LEU A CA 1
ATOM 2529 C C . LEU A 1 304 ? 18.617 -6.321 -0.639 1.00 93.94 304 LEU A C 1
ATOM 2531 O O . LEU A 1 304 ? 19.489 -5.952 -1.427 1.00 93.94 304 LEU A O 1
ATOM 2535 N N . MET A 1 305 ? 17.759 -7.302 -0.930 1.00 94.81 305 MET A N 1
ATOM 2536 C CA . MET A 1 305 ? 17.776 -8.020 -2.209 1.00 94.81 305 MET A CA 1
ATOM 2537 C C . MET A 1 305 ? 17.515 -7.074 -3.388 1.00 94.81 305 MET A C 1
ATOM 2539 O O . MET A 1 305 ? 18.195 -7.142 -4.413 1.00 94.81 305 MET A O 1
ATOM 2543 N N . LEU A 1 306 ? 16.569 -6.141 -3.243 1.00 94.38 306 LEU A N 1
ATOM 2544 C CA . LEU A 1 306 ? 16.269 -5.144 -4.270 1.00 94.38 306 LEU A CA 1
ATOM 2545 C C . LEU A 1 306 ? 17.452 -4.194 -4.520 1.00 94.38 306 LEU A C 1
ATOM 2547 O O . LEU A 1 306 ? 17.746 -3.853 -5.671 1.00 94.38 306 LEU A O 1
ATOM 2551 N N . GLU A 1 307 ? 18.154 -3.774 -3.466 1.00 94.75 307 GLU A N 1
ATOM 2552 C CA . GLU A 1 307 ? 19.368 -2.961 -3.590 1.00 94.75 307 GLU A CA 1
ATOM 2553 C C . GLU A 1 307 ? 20.485 -3.708 -4.333 1.00 94.75 307 GLU A C 1
ATOM 2555 O O . GLU A 1 307 ? 21.157 -3.121 -5.192 1.00 94.75 307 GLU A O 1
ATOM 2560 N N . GLU A 1 308 ? 20.649 -5.006 -4.076 1.00 95.56 308 GLU A N 1
ATOM 2561 C CA . GLU A 1 308 ? 21.614 -5.845 -4.786 1.00 95.56 308 GLU A CA 1
ATOM 2562 C C . GLU A 1 308 ? 21.262 -5.999 -6.273 1.00 95.56 308 GLU A C 1
ATOM 2564 O O . GLU A 1 308 ? 22.116 -5.780 -7.140 1.00 95.56 308 GLU A O 1
ATOM 2569 N N . VAL A 1 309 ? 19.992 -6.264 -6.594 1.00 95.12 309 VAL A N 1
ATOM 2570 C CA . VAL A 1 309 ? 19.503 -6.314 -7.983 1.00 95.12 309 VAL A CA 1
ATOM 2571 C C . VAL A 1 309 ? 19.768 -4.990 -8.701 1.00 95.12 309 VAL A C 1
ATOM 2573 O O . VAL A 1 309 ? 20.292 -4.977 -9.817 1.00 95.12 309 VAL A O 1
ATOM 2576 N N . LYS A 1 310 ? 19.489 -3.854 -8.051 1.00 93.25 310 LYS A N 1
ATOM 2577 C CA . LYS A 1 310 ? 19.749 -2.521 -8.614 1.00 93.25 310 LYS A CA 1
ATOM 2578 C C . LYS A 1 310 ? 21.237 -2.294 -8.888 1.00 93.25 310 LYS A C 1
ATOM 2580 O O . LYS A 1 310 ? 21.599 -1.707 -9.911 1.00 93.25 310 LYS A O 1
ATOM 2585 N N . LYS A 1 311 ? 22.115 -2.757 -7.996 1.00 95.31 311 LYS A N 1
ATOM 2586 C CA . LYS A 1 311 ? 23.570 -2.676 -8.181 1.00 95.31 311 LYS A CA 1
ATOM 2587 C C . LYS A 1 311 ? 24.032 -3.513 -9.375 1.00 95.31 311 LYS A C 1
ATOM 2589 O O . LYS A 1 311 ? 24.837 -3.021 -10.169 1.00 95.31 311 LYS A O 1
ATOM 2594 N N . ASN A 1 312 ? 23.501 -4.724 -9.527 1.00 94.62 312 ASN A N 1
ATOM 2595 C CA . ASN A 1 312 ? 23.818 -5.609 -10.648 1.00 94.62 312 ASN A CA 1
ATOM 2596 C C . ASN A 1 312 ? 23.338 -5.026 -11.981 1.00 94.62 312 ASN A C 1
ATOM 2598 O O . ASN A 1 312 ? 24.123 -4.944 -12.922 1.00 94.62 312 ASN A O 1
ATOM 2602 N N . LEU A 1 313 ? 22.117 -4.492 -12.030 1.00 94.44 313 LEU A N 1
ATOM 2603 C CA . LEU A 1 313 ? 21.574 -3.850 -13.229 1.00 94.44 313 LEU A CA 1
ATOM 2604 C C . LEU A 1 313 ? 22.387 -2.611 -13.647 1.00 94.44 313 LEU A C 1
ATOM 2606 O O . LEU A 1 313 ? 22.646 -2.388 -14.827 1.00 94.44 313 LEU A O 1
ATOM 2610 N N . ASN A 1 314 ? 22.874 -1.826 -12.682 1.00 94.62 314 ASN A N 1
ATOM 2611 C CA . ASN A 1 314 ? 23.784 -0.710 -12.963 1.00 94.62 314 ASN A CA 1
ATOM 2612 C C . ASN A 1 314 ? 25.164 -1.161 -13.470 1.00 94.62 314 ASN A C 1
ATOM 2614 O O . ASN A 1 314 ? 25.849 -0.401 -14.159 1.00 94.62 314 ASN A O 1
ATOM 2618 N N . LYS A 1 315 ? 25.619 -2.361 -13.096 1.00 95.00 315 LYS A N 1
ATOM 2619 C CA . LYS A 1 315 ? 26.854 -2.945 -13.629 1.00 95.00 315 LYS A CA 1
ATOM 2620 C C . LYS A 1 315 ? 26.642 -3.403 -15.072 1.00 95.00 315 LYS A C 1
ATOM 2622 O O . LYS A 1 315 ? 27.398 -2.978 -15.937 1.00 95.00 315 LYS A O 1
ATOM 2627 N N . GLU A 1 316 ? 25.573 -4.150 -15.329 1.00 94.62 316 GLU A N 1
ATOM 2628 C CA . GLU A 1 316 ? 25.202 -4.618 -16.668 1.00 94.62 316 GLU A CA 1
ATOM 2629 C C . GLU A 1 316 ? 24.996 -3.450 -17.642 1.00 94.62 316 GLU A C 1
ATOM 2631 O O . GLU A 1 316 ? 25.507 -3.466 -18.759 1.00 94.62 316 GLU A O 1
ATOM 2636 N N . LYS A 1 317 ? 24.345 -2.368 -17.193 1.00 94.00 317 LYS A N 1
ATOM 2637 C CA . LYS A 1 317 ? 24.188 -1.151 -17.997 1.00 94.00 317 LYS A CA 1
ATOM 2638 C C . LYS A 1 317 ? 25.533 -0.550 -18.428 1.00 94.00 317 LYS A C 1
ATOM 2640 O O . LYS A 1 317 ? 25.676 -0.162 -19.584 1.00 94.00 317 LYS A O 1
ATOM 2645 N N . ARG A 1 318 ? 26.515 -0.479 -17.522 1.00 93.69 318 ARG A N 1
ATOM 2646 C CA . ARG A 1 318 ? 27.858 0.039 -17.842 1.00 93.69 318 ARG A CA 1
ATOM 2647 C C . ARG A 1 318 ? 28.607 -0.872 -18.811 1.00 93.69 318 ARG A C 1
ATOM 2649 O O . ARG A 1 318 ? 29.263 -0.376 -19.720 1.00 93.69 318 ARG A O 1
ATOM 2656 N N . GLU A 1 319 ? 28.496 -2.186 -18.637 1.00 95.50 319 GLU A N 1
ATOM 2657 C CA . GLU A 1 319 ? 29.080 -3.160 -19.569 1.00 95.50 319 GLU A CA 1
ATOM 2658 C C . GLU A 1 319 ? 28.455 -3.033 -20.965 1.00 95.50 319 GLU A C 1
ATOM 2660 O O . GLU A 1 319 ? 29.168 -3.006 -21.966 1.00 95.50 319 GLU A O 1
ATOM 2665 N N . PHE A 1 320 ? 27.135 -2.858 -21.041 1.00 95.31 320 PHE A N 1
ATOM 2666 C CA . PHE A 1 320 ? 26.435 -2.619 -22.299 1.00 95.31 320 PHE A CA 1
ATOM 2667 C C . PHE A 1 320 ? 26.879 -1.319 -22.987 1.00 95.31 320 PHE A C 1
ATOM 2669 O O . PHE A 1 320 ? 27.114 -1.313 -24.196 1.00 95.31 320 PHE A O 1
ATOM 2676 N N . GLU A 1 321 ? 27.021 -0.223 -22.237 1.00 94.88 321 GLU A N 1
ATOM 2677 C CA . GLU A 1 321 ? 27.522 1.053 -22.766 1.00 94.88 321 GLU A CA 1
ATOM 2678 C C . GLU A 1 321 ? 28.953 0.917 -23.308 1.00 94.88 321 GLU A C 1
ATOM 2680 O O . GLU A 1 321 ? 29.221 1.357 -24.426 1.00 94.88 321 GLU A O 1
ATOM 2685 N N . SER A 1 322 ? 29.835 0.215 -22.592 1.00 94.50 322 SER A N 1
ATOM 2686 C CA . SER A 1 322 ? 31.204 -0.052 -23.050 1.00 94.50 322 SER A CA 1
ATOM 2687 C C . SER A 1 322 ? 31.244 -0.914 -24.320 1.00 94.50 322 SER A C 1
ATOM 2689 O O . SER A 1 322 ? 31.945 -0.579 -25.274 1.00 94.50 322 SER A O 1
ATOM 2691 N N . ASN A 1 323 ? 30.432 -1.973 -24.393 1.00 94.88 323 ASN A N 1
ATOM 2692 C CA . ASN A 1 323 ? 30.325 -2.806 -25.596 1.00 94.88 323 ASN A CA 1
ATOM 2693 C C . ASN A 1 323 ? 29.798 -2.014 -26.799 1.00 94.88 323 ASN A C 1
ATOM 2695 O O . ASN A 1 323 ? 30.230 -2.228 -27.933 1.00 94.88 323 ASN A O 1
ATOM 2699 N N . LYS A 1 324 ? 28.871 -1.080 -26.564 1.00 93.44 324 LYS A N 1
ATOM 2700 C CA . LYS A 1 324 ? 28.360 -0.191 -27.608 1.00 93.44 324 LYS A CA 1
ATOM 2701 C C . LYS A 1 324 ? 29.456 0.732 -28.142 1.00 93.44 324 LYS A C 1
ATOM 2703 O O . LYS A 1 324 ? 29.532 0.914 -29.354 1.00 93.44 324 LYS A O 1
ATOM 2708 N N . GLU A 1 325 ? 30.284 1.307 -27.273 1.00 94.69 325 GLU A N 1
ATOM 2709 C CA . GLU A 1 325 ? 31.428 2.129 -27.690 1.00 94.69 325 GLU A CA 1
ATOM 2710 C C . GLU A 1 325 ? 32.426 1.320 -28.522 1.00 94.69 325 GLU A C 1
ATOM 2712 O O . GLU A 1 325 ? 32.788 1.752 -29.618 1.00 94.69 325 GLU A O 1
ATOM 2717 N N . PHE A 1 326 ? 32.776 0.111 -28.072 1.00 95.25 326 PHE A N 1
ATOM 2718 C CA . PHE A 1 326 ? 33.652 -0.797 -28.817 1.00 95.25 326 PHE A CA 1
ATOM 2719 C C . PHE A 1 326 ? 33.106 -1.102 -30.220 1.00 95.25 326 PHE A C 1
ATOM 2721 O O . PHE A 1 326 ? 33.814 -0.964 -31.217 1.00 95.25 326 PHE A O 1
ATOM 2728 N N . PHE A 1 327 ? 31.818 -1.437 -30.322 1.00 93.62 327 PHE A N 1
ATOM 2729 C CA . PHE A 1 327 ? 31.174 -1.717 -31.606 1.00 93.62 327 PHE A CA 1
ATOM 2730 C C . PHE A 1 327 ? 31.160 -0.500 -32.547 1.00 93.62 327 PHE A C 1
ATOM 2732 O O . PHE A 1 327 ? 31.292 -0.639 -33.764 1.00 93.62 327 PHE A O 1
ATOM 2739 N N . MET A 1 328 ? 31.007 0.711 -32.002 1.00 94.62 328 MET A N 1
ATOM 2740 C CA . MET A 1 328 ? 31.082 1.941 -32.793 1.00 94.62 328 MET A CA 1
ATOM 2741 C C . MET A 1 328 ? 32.499 2.198 -33.315 1.00 94.62 328 MET A C 1
ATOM 2743 O O . MET A 1 328 ? 32.650 2.606 -34.468 1.00 94.62 328 MET A O 1
ATOM 2747 N N . GLU A 1 329 ? 33.527 1.933 -32.508 1.00 94.94 329 GLU A N 1
ATOM 2748 C CA . GLU A 1 329 ? 34.925 2.027 -32.938 1.00 94.94 329 GLU A CA 1
ATOM 2749 C C . GLU A 1 329 ? 35.233 1.020 -34.057 1.00 94.94 329 GLU A C 1
ATOM 2751 O O . GLU A 1 329 ? 35.828 1.377 -35.076 1.00 94.94 329 GLU A O 1
ATOM 2756 N N . GLU A 1 330 ? 34.760 -0.219 -33.917 1.00 94.56 330 GLU A N 1
ATOM 2757 C CA . GLU A 1 330 ? 34.916 -1.269 -34.926 1.00 94.56 330 GLU A CA 1
ATOM 2758 C C . GLU A 1 330 ? 34.209 -0.907 -36.244 1.00 94.56 330 GLU A C 1
ATOM 2760 O O . GLU A 1 330 ? 34.780 -1.061 -37.326 1.00 94.56 330 GLU A O 1
ATOM 2765 N N . GLN A 1 331 ? 33.012 -0.310 -36.177 1.00 92.69 331 GLN A N 1
ATOM 2766 C CA . GLN A 1 331 ? 32.347 0.228 -37.368 1.00 92.69 331 GLN A CA 1
ATOM 2767 C C . GLN A 1 331 ? 33.141 1.343 -38.055 1.00 92.69 331 GLN A C 1
ATOM 2769 O O . GLN A 1 331 ? 33.108 1.435 -39.285 1.00 92.69 331 GLN A O 1
ATOM 2774 N N . CYS A 1 332 ? 33.803 2.219 -37.297 1.00 93.31 332 CYS A N 1
ATOM 2775 C CA . CYS A 1 332 ? 34.642 3.267 -37.874 1.00 93.31 332 CYS A CA 1
ATOM 2776 C C . CYS A 1 332 ? 35.846 2.664 -38.605 1.00 93.31 332 CYS A C 1
ATOM 2778 O O . CYS A 1 332 ? 36.048 2.990 -39.774 1.00 93.31 332 CYS A O 1
ATOM 2780 N N . LYS A 1 333 ? 36.552 1.711 -37.981 1.00 94.19 333 LYS A N 1
ATOM 2781 C CA . LYS A 1 333 ? 37.670 0.988 -38.615 1.00 94.19 333 LYS A CA 1
ATOM 2782 C C . LYS A 1 333 ? 37.237 0.300 -39.907 1.00 94.19 333 LYS A C 1
ATOM 2784 O O . LYS A 1 333 ? 37.866 0.477 -40.944 1.00 94.19 333 LYS A O 1
ATOM 2789 N N . PHE A 1 334 ? 36.095 -0.387 -39.892 1.00 94.44 334 PHE A N 1
ATOM 2790 C CA . PHE A 1 334 ? 35.568 -1.040 -41.091 1.00 94.44 334 PHE A CA 1
ATOM 2791 C C . PHE A 1 334 ? 35.233 -0.049 -42.220 1.00 94.44 334 PHE A C 1
ATOM 2793 O O . PHE A 1 334 ? 35.412 -0.346 -43.404 1.00 94.44 334 PHE A O 1
ATOM 2800 N N . LYS A 1 335 ? 34.738 1.152 -41.886 1.00 95.06 335 LYS A N 1
ATOM 2801 C CA . LYS A 1 335 ? 34.510 2.209 -42.885 1.00 95.06 335 LYS A CA 1
ATOM 2802 C C . LYS A 1 335 ? 35.824 2.703 -43.485 1.00 95.06 335 LYS A C 1
ATOM 2804 O O . LYS A 1 335 ? 35.877 2.880 -44.698 1.00 95.06 335 LYS A O 1
ATOM 2809 N N . GLU A 1 336 ? 36.854 2.896 -42.667 1.00 95.00 336 GLU A N 1
ATOM 2810 C CA . GLU A 1 336 ? 38.188 3.299 -43.125 1.00 95.00 336 GLU A CA 1
ATOM 2811 C C . GLU A 1 336 ? 38.805 2.243 -44.049 1.00 95.00 336 GLU A C 1
ATOM 2813 O O . GLU A 1 336 ? 39.196 2.570 -45.169 1.00 95.00 336 GLU A O 1
ATOM 2818 N N . GLU A 1 337 ? 38.791 0.967 -43.652 1.00 94.88 337 GLU A N 1
ATOM 2819 C CA . GLU A 1 337 ? 39.261 -0.151 -44.484 1.00 94.88 337 GLU A CA 1
ATOM 2820 C C . GLU A 1 337 ? 38.530 -0.213 -45.830 1.00 94.88 337 GLU A C 1
ATOM 2822 O O . GLU A 1 337 ? 39.139 -0.416 -46.882 1.00 94.88 337 GLU A O 1
ATOM 2827 N N . ARG A 1 338 ? 37.213 0.023 -45.827 1.00 93.31 338 ARG A N 1
ATOM 2828 C CA . ARG A 1 338 ? 36.420 0.054 -47.058 1.00 93.31 338 ARG A CA 1
ATOM 2829 C C . ARG A 1 338 ? 36.818 1.204 -47.983 1.00 93.31 338 ARG A C 1
ATOM 2831 O O . ARG A 1 338 ? 36.774 1.026 -49.201 1.00 93.31 338 ARG A O 1
ATOM 2838 N N . GLU A 1 339 ? 37.156 2.373 -47.447 1.00 95.12 339 GLU A N 1
ATOM 2839 C CA . GLU A 1 339 ? 37.645 3.495 -48.256 1.00 95.12 339 GLU A CA 1
ATOM 2840 C C . GLU A 1 339 ? 39.042 3.217 -48.821 1.00 95.12 339 GLU A C 1
ATOM 2842 O O . GLU A 1 339 ? 39.266 3.468 -50.005 1.00 95.12 339 GLU A O 1
ATOM 2847 N N . ILE A 1 340 ? 39.938 2.607 -48.038 1.00 95.00 340 ILE A N 1
ATOM 2848 C CA . ILE A 1 340 ? 41.253 2.155 -48.523 1.00 95.00 340 ILE A CA 1
ATOM 2849 C C . ILE A 1 340 ? 41.075 1.173 -49.687 1.00 95.00 340 ILE A C 1
ATOM 2851 O O . ILE A 1 340 ? 41.626 1.385 -50.765 1.00 95.00 340 ILE A O 1
ATOM 2855 N N . PHE A 1 341 ? 40.214 0.164 -49.532 1.00 94.69 341 PHE A N 1
ATOM 2856 C CA . PHE A 1 341 ? 39.950 -0.815 -50.589 1.00 94.69 341 PHE A CA 1
ATOM 2857 C C . PHE A 1 341 ? 39.381 -0.177 -51.869 1.00 94.69 341 PHE A C 1
ATOM 2859 O O . PHE A 1 341 ? 39.705 -0.586 -52.986 1.00 94.69 341 PHE A O 1
ATOM 2866 N N . LYS A 1 342 ? 38.533 0.855 -51.743 1.00 95.69 342 LYS A N 1
ATOM 2867 C CA . LYS A 1 342 ? 38.056 1.617 -52.909 1.00 95.69 342 LYS A CA 1
ATOM 2868 C C . LYS A 1 342 ? 39.200 2.347 -53.611 1.00 95.69 342 LYS A C 1
ATOM 2870 O O . LYS A 1 342 ? 39.223 2.353 -54.840 1.00 95.69 342 LYS A O 1
ATOM 2875 N N . GLN A 1 343 ? 40.122 2.950 -52.862 1.00 94.94 343 GLN A N 1
ATOM 2876 C CA . GLN A 1 343 ? 41.289 3.627 -53.432 1.00 94.94 343 GLN A CA 1
ATOM 2877 C C . GLN A 1 343 ? 42.221 2.639 -54.139 1.00 94.94 343 GLN A C 1
ATOM 2879 O O . GLN A 1 343 ? 42.600 2.884 -55.282 1.00 94.94 343 GLN A O 1
ATOM 2884 N N . GLU A 1 344 ? 42.514 1.491 -53.524 1.00 94.62 344 GLU A N 1
ATOM 2885 C CA . GLU A 1 344 ? 43.303 0.419 -54.147 1.00 94.62 344 GLU A CA 1
ATOM 2886 C C . GLU A 1 344 ? 42.670 -0.065 -55.453 1.00 94.62 344 GLU A C 1
ATOM 2888 O O . GLU A 1 344 ? 43.355 -0.233 -56.462 1.00 94.62 344 GLU A O 1
ATOM 2893 N N . LYS A 1 345 ? 41.341 -0.225 -55.473 1.00 95.06 345 LYS A N 1
ATOM 2894 C CA . LYS A 1 345 ? 40.615 -0.591 -56.690 1.00 95.06 345 LYS A CA 1
ATOM 2895 C C . LYS A 1 345 ? 40.785 0.451 -57.803 1.00 95.06 345 LYS A C 1
ATOM 2897 O O . LYS A 1 345 ? 40.987 0.066 -58.952 1.00 95.06 345 LYS A O 1
ATOM 2902 N N . ILE A 1 346 ? 40.715 1.744 -57.476 1.00 95.62 346 ILE A N 1
ATOM 2903 C CA . ILE A 1 346 ? 40.927 2.831 -58.448 1.00 95.62 346 ILE A CA 1
ATOM 2904 C C . ILE A 1 346 ? 42.355 2.779 -59.007 1.00 95.62 346 ILE A C 1
ATOM 2906 O O . ILE A 1 346 ? 42.534 2.884 -60.218 1.00 95.62 346 ILE A O 1
ATOM 2910 N N . ILE A 1 347 ? 43.360 2.573 -58.150 1.00 95.19 347 ILE A N 1
ATOM 2911 C CA . ILE A 1 347 ? 44.765 2.454 -58.571 1.00 95.19 347 ILE A CA 1
ATOM 2912 C C . ILE A 1 347 ? 44.942 1.259 -59.518 1.00 95.19 347 ILE A C 1
ATOM 2914 O O . ILE A 1 347 ? 45.505 1.415 -60.599 1.00 95.19 347 ILE A O 1
ATOM 2918 N N . LEU A 1 348 ? 44.392 0.089 -59.178 1.00 94.75 348 LEU A N 1
ATOM 2919 C CA . LEU A 1 348 ? 44.446 -1.102 -60.036 1.00 94.75 348 LEU A CA 1
ATOM 2920 C C . LEU A 1 348 ? 43.764 -0.886 -61.396 1.00 94.75 348 LEU A C 1
ATOM 2922 O O . LEU A 1 348 ? 44.239 -1.386 -62.418 1.00 94.75 348 LEU A O 1
ATOM 2926 N N . GLU A 1 349 ? 42.648 -0.153 -61.435 1.00 95.25 349 GLU A N 1
ATOM 2927 C CA . GLU A 1 349 ? 41.984 0.211 -62.692 1.00 95.25 349 GLU A CA 1
ATOM 2928 C C . GLU A 1 349 ? 42.864 1.134 -63.552 1.00 95.25 349 GLU A C 1
ATOM 2930 O O . GLU A 1 349 ? 42.995 0.888 -64.754 1.00 95.25 349 GLU A O 1
ATOM 2935 N N . GLN A 1 350 ? 43.541 2.116 -62.945 1.00 93.75 350 GLN A N 1
ATOM 2936 C CA . GLN A 1 350 ? 44.501 2.992 -63.632 1.00 93.75 350 GLN A CA 1
ATOM 2937 C C . GLN A 1 350 ? 45.730 2.227 -64.147 1.00 93.75 350 GLN A C 1
ATOM 2939 O O . GLN A 1 350 ? 46.148 2.418 -65.289 1.00 93.75 350 GLN A O 1
ATOM 2944 N N . GLU A 1 351 ? 46.301 1.324 -63.347 1.00 94.56 351 GLU A N 1
ATOM 2945 C CA . GLU A 1 351 ? 47.423 0.476 -63.767 1.00 94.56 351 GLU A CA 1
ATOM 2946 C C . GLU A 1 351 ? 47.040 -0.425 -64.943 1.00 94.56 351 GLU A C 1
ATOM 2948 O O . GLU A 1 351 ? 47.804 -0.568 -65.901 1.00 94.56 351 GLU A O 1
ATOM 2953 N N . LYS A 1 352 ? 45.831 -0.996 -64.911 1.00 94.38 352 LYS A N 1
ATOM 2954 C CA . LYS A 1 352 ? 45.293 -1.800 -66.011 1.00 94.38 352 LYS A CA 1
ATOM 2955 C C . LYS A 1 352 ? 45.116 -0.971 -67.283 1.00 94.38 352 LYS A C 1
ATOM 2957 O O . LYS A 1 352 ? 45.404 -1.467 -68.374 1.00 94.38 352 LYS A O 1
ATOM 2962 N N . GLU A 1 353 ? 44.643 0.268 -67.168 1.00 94.88 353 GLU A N 1
ATOM 2963 C CA . GLU A 1 353 ? 44.525 1.184 -68.303 1.00 94.88 353 GLU A CA 1
ATOM 2964 C C . GLU A 1 353 ? 45.900 1.528 -68.890 1.00 94.88 353 GLU A C 1
ATOM 2966 O O . GLU A 1 353 ? 46.109 1.345 -70.092 1.00 94.88 353 GLU A O 1
ATOM 2971 N N . ASN A 1 354 ? 46.869 1.893 -68.047 1.00 93.81 354 ASN A N 1
ATOM 2972 C CA . ASN A 1 354 ? 48.250 2.147 -68.461 1.00 93.81 354 ASN A CA 1
ATOM 2973 C C . ASN A 1 354 ? 48.876 0.926 -69.149 1.00 93.81 354 ASN A C 1
ATOM 2975 O O . ASN A 1 354 ? 49.487 1.050 -70.212 1.00 93.81 354 ASN A O 1
ATOM 2979 N N . PHE A 1 355 ? 48.692 -0.275 -68.593 1.00 95.00 355 PHE A N 1
ATOM 2980 C CA . PHE A 1 355 ? 49.176 -1.513 -69.203 1.00 95.00 355 PHE A CA 1
ATOM 2981 C C . PHE A 1 355 ? 48.561 -1.747 -70.589 1.00 95.00 355 PHE A C 1
ATOM 2983 O O . PHE A 1 355 ? 49.265 -2.118 -71.532 1.00 95.00 355 PHE A O 1
ATOM 2990 N N . ASN A 1 356 ? 47.258 -1.494 -70.745 1.00 94.56 356 ASN A N 1
ATOM 2991 C CA . ASN A 1 356 ? 46.586 -1.607 -72.038 1.00 94.56 356 ASN A CA 1
ATOM 2992 C C . ASN A 1 356 ? 47.125 -0.592 -73.058 1.00 94.56 356 ASN A C 1
ATOM 2994 O O . ASN A 1 356 ? 47.336 -0.967 -74.212 1.00 94.56 356 ASN A O 1
ATOM 2998 N N . GLN A 1 357 ? 47.396 0.650 -72.646 1.00 94.06 357 GLN A N 1
ATOM 2999 C CA . GLN A 1 357 ? 48.008 1.670 -73.507 1.00 94.06 357 GLN A CA 1
ATOM 3000 C C . GLN A 1 357 ? 49.421 1.261 -73.951 1.00 94.06 357 GLN A C 1
ATOM 3002 O O . GLN A 1 357 ? 49.733 1.298 -75.141 1.00 94.06 357 GLN A O 1
ATOM 3007 N N . ILE A 1 358 ? 50.260 0.784 -73.022 1.00 93.50 358 ILE A N 1
ATOM 3008 C CA . ILE A 1 358 ? 51.600 0.263 -73.335 1.00 93.50 358 ILE A CA 1
ATOM 3009 C C . ILE A 1 358 ? 51.502 -0.886 -74.340 1.00 93.50 358 ILE A C 1
ATOM 3011 O O . ILE A 1 358 ? 52.212 -0.896 -75.346 1.00 93.50 358 ILE A O 1
ATOM 3015 N N . ARG A 1 359 ? 50.589 -1.837 -74.113 1.00 93.81 359 ARG A N 1
ATOM 3016 C CA . ARG A 1 359 ? 50.362 -2.959 -75.028 1.00 93.81 359 ARG A CA 1
ATOM 3017 C C . ARG A 1 359 ? 49.969 -2.487 -76.430 1.00 93.81 359 ARG A C 1
ATOM 3019 O O . ARG A 1 359 ? 50.487 -3.027 -77.404 1.00 93.81 359 ARG A O 1
ATOM 3026 N N . GLN A 1 360 ? 49.086 -1.494 -76.544 1.00 93.25 360 GLN A N 1
ATOM 3027 C CA . GLN A 1 360 ? 48.706 -0.912 -77.835 1.00 93.25 360 GLN A CA 1
ATOM 3028 C C . GLN A 1 360 ? 49.910 -0.284 -78.548 1.00 93.25 360 GLN A C 1
ATOM 3030 O O . GLN A 1 360 ? 50.140 -0.599 -79.715 1.00 93.25 360 GLN A O 1
ATOM 3035 N N . MET A 1 361 ? 50.726 0.509 -77.843 1.00 93.50 361 MET A N 1
ATOM 3036 C CA . MET A 1 361 ? 51.953 1.086 -78.412 1.00 93.50 361 MET A CA 1
ATOM 3037 C C . MET A 1 361 ? 52.927 0.007 -78.906 1.00 93.50 361 MET A C 1
ATOM 3039 O O . MET A 1 361 ? 53.485 0.130 -79.996 1.00 93.50 361 MET A O 1
ATOM 3043 N N . PHE A 1 362 ? 53.116 -1.076 -78.145 1.00 93.31 362 PHE A N 1
ATOM 3044 C CA . PHE A 1 362 ? 53.961 -2.199 -78.567 1.00 93.31 362 PHE A CA 1
ATOM 3045 C C . PHE A 1 362 ? 53.448 -2.869 -79.848 1.00 93.31 362 PHE A C 1
ATOM 3047 O O . PHE A 1 362 ? 54.242 -3.150 -80.748 1.00 93.31 362 PHE A O 1
ATOM 3054 N N . GLU A 1 363 ? 52.139 -3.107 -79.960 1.00 92.94 363 GLU A N 1
ATOM 3055 C CA . GLU A 1 363 ? 51.542 -3.677 -81.175 1.00 92.94 363 GLU A CA 1
ATOM 3056 C C . GLU A 1 363 ? 51.677 -2.732 -82.381 1.00 92.94 363 GLU A C 1
ATOM 3058 O O . GLU A 1 363 ? 51.931 -3.187 -83.497 1.00 92.94 363 GLU A O 1
ATOM 3063 N N . GLU A 1 364 ? 51.568 -1.416 -82.183 1.00 92.06 364 GLU A N 1
ATOM 3064 C CA . GLU A 1 364 ? 51.818 -0.428 -83.241 1.00 92.06 364 GLU A CA 1
ATOM 3065 C C . GLU A 1 364 ? 53.277 -0.413 -83.706 1.00 92.06 364 GLU A C 1
ATOM 3067 O O . GLU A 1 364 ? 53.536 -0.401 -84.911 1.00 92.06 364 GLU A O 1
ATOM 3072 N N . ILE A 1 365 ? 54.237 -0.446 -82.778 1.00 92.06 365 ILE A N 1
ATOM 307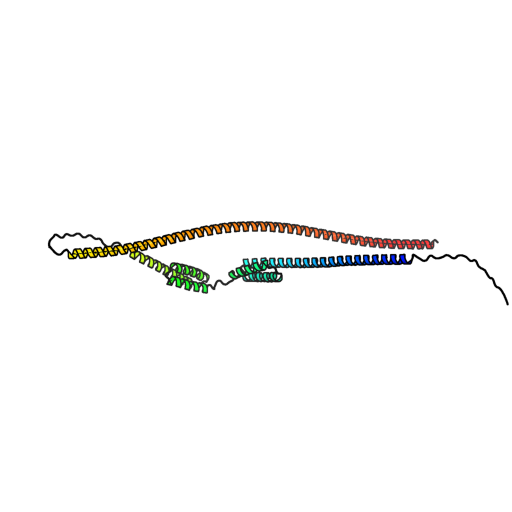3 C CA . ILE A 1 365 ? 55.668 -0.527 -83.107 1.00 92.06 365 ILE A CA 1
ATOM 3074 C C . ILE A 1 365 ? 55.955 -1.816 -83.879 1.00 92.06 365 ILE A C 1
ATOM 3076 O O . ILE A 1 365 ? 56.618 -1.782 -84.915 1.00 92.06 365 ILE A O 1
ATOM 3080 N N . LYS A 1 366 ? 55.409 -2.948 -83.423 1.00 92.50 366 LYS A N 1
ATOM 3081 C CA . LYS A 1 366 ? 55.555 -4.245 -84.090 1.00 92.50 366 LYS A CA 1
ATOM 3082 C C . LYS A 1 366 ? 55.020 -4.218 -85.524 1.00 92.50 366 LYS A C 1
ATOM 3084 O O . LYS A 1 366 ? 55.679 -4.745 -86.413 1.00 92.50 366 LYS A O 1
ATOM 3089 N N . LYS A 1 367 ? 53.875 -3.567 -85.765 1.00 90.75 367 LYS A N 1
ATOM 3090 C CA . LYS A 1 367 ? 53.321 -3.367 -87.117 1.00 90.75 367 LYS A CA 1
ATOM 3091 C C . LYS A 1 367 ? 54.194 -2.495 -88.020 1.00 90.75 367 LYS A C 1
ATOM 3093 O O . LYS A 1 367 ? 54.098 -2.640 -89.226 1.00 90.75 367 LYS A O 1
ATOM 3098 N N . LYS A 1 368 ? 54.986 -1.570 -87.468 1.00 90.25 368 LYS A N 1
ATOM 3099 C CA . LYS A 1 368 ? 55.889 -0.704 -88.250 1.00 90.25 368 LYS A CA 1
ATOM 3100 C C . LYS A 1 368 ? 57.219 -1.377 -88.612 1.00 90.25 368 LYS A C 1
ATOM 3102 O O . LYS A 1 368 ? 57.917 -0.871 -89.483 1.00 90.25 368 LYS A O 1
ATOM 3107 N N . LEU A 1 369 ? 57.596 -2.449 -87.912 1.00 82.19 369 LEU A N 1
ATOM 3108 C CA . LEU A 1 369 ? 58.866 -3.164 -88.099 1.00 82.19 369 LEU A CA 1
ATOM 3109 C C . LEU A 1 369 ? 58.756 -4.412 -88.993 1.00 82.19 369 LEU A C 1
ATOM 3111 O O . LEU A 1 369 ? 59.787 -4.941 -89.405 1.00 82.19 369 LEU A O 1
ATOM 3115 N N . LEU A 1 370 ? 57.537 -4.884 -89.257 1.00 66.88 370 LEU A N 1
ATOM 3116 C CA . LEU A 1 370 ? 57.200 -5.954 -90.204 1.00 66.88 370 LEU A CA 1
ATOM 3117 C C . LEU A 1 370 ? 56.719 -5.337 -91.517 1.00 66.88 370 LEU A C 1
ATOM 3119 O O . LEU A 1 370 ? 57.034 -5.927 -92.573 1.00 66.88 370 LEU A O 1
#

Sequence (370 aa):
MGKKEKKKKFKSSNERKFPENNQESRRDEIFFKLEKIDTVSKEESRTTEEKLRRGLIESKTIEREKKSEVKIFEIQQKIERLKNIKLGLYEDGDYEKSMEIAKMIITIAEKNDINIILNEEKKFINATQKKISPKKPIGEKIEELKKLRHSYYSSEKYEEAIQISKMLIEFASEANLDETVKIEENFIALLQEKINQKSSKVESFESLKDLELVDQKQPFSPKIKEKSEKDLDTLLSAKQIKIKTDKVKLEEEKENIEVEKQEFKSNEESSIGEQRKFIEEREIFKQEKINLEEEIGNFNQEKLMLEEVKKNLNKEKREFESNKEFFMEEQCKFKEEREIFKQEKIILEQEKENFNQIRQMFEEIKKKLL

Radius of gyration: 61.56 Å; chains: 1; bounding box: 114×91×235 Å